Protein AF-A0A7J4RZF5-F1 (afdb_monomer_lite)

Structure (mmCIF, N/CA/C/O backbone):
data_AF-A0A7J4RZF5-F1
#
_entry.id   AF-A0A7J4RZF5-F1
#
loop_
_atom_site.group_PDB
_atom_site.id
_atom_site.type_symbol
_atom_site.label_atom_id
_atom_site.label_alt_id
_atom_site.label_comp_id
_atom_site.label_asym_id
_atom_site.label_entity_id
_atom_site.label_seq_id
_atom_site.pdbx_PDB_ins_code
_atom_site.Cartn_x
_atom_site.Cartn_y
_atom_site.Cartn_z
_atom_site.occupancy
_atom_site.B_iso_or_equiv
_atom_site.auth_seq_id
_atom_site.auth_comp_id
_atom_site.auth_asym_id
_atom_site.auth_atom_id
_atom_site.pdbx_PDB_model_num
ATOM 1 N N . MET A 1 1 ? 27.366 22.595 -45.310 1.00 79.12 1 MET A N 1
ATOM 2 C CA . MET A 1 1 ? 27.922 23.536 -46.312 1.00 79.12 1 MET A CA 1
ATOM 3 C C . MET A 1 1 ? 28.744 24.673 -45.721 1.00 79.12 1 MET A C 1
ATOM 5 O O . MET A 1 1 ? 29.907 24.729 -46.071 1.00 79.12 1 MET A O 1
ATOM 9 N N . THR A 1 2 ? 28.233 25.523 -44.817 1.00 81.31 2 THR A N 1
ATOM 10 C CA . THR A 1 2 ? 29.017 26.665 -44.270 1.00 81.31 2 THR A CA 1
ATOM 11 C C . THR A 1 2 ? 30.381 26.259 -43.707 1.00 81.31 2 THR A C 1
ATOM 13 O O . THR A 1 2 ? 31.387 26.788 -44.135 1.00 81.31 2 THR A O 1
ATOM 16 N N . VAL A 1 3 ? 30.431 25.216 -42.875 1.00 81.19 3 VAL A N 1
ATOM 17 C CA . VAL A 1 3 ? 31.688 24.738 -42.271 1.00 81.19 3 VAL A CA 1
ATOM 18 C C . VAL A 1 3 ? 32.691 24.206 -43.314 1.00 81.19 3 VAL A C 1
ATOM 20 O O . VAL A 1 3 ? 33.888 24.387 -43.155 1.00 81.19 3 VAL A O 1
ATOM 23 N N . VAL A 1 4 ? 32.219 23.632 -44.427 1.00 82.00 4 VAL A N 1
ATOM 24 C CA . VAL A 1 4 ? 33.094 23.207 -45.538 1.00 82.00 4 VAL A CA 1
ATOM 25 C C . VAL A 1 4 ? 33.633 24.414 -46.304 1.00 82.00 4 VAL A C 1
ATOM 27 O O . VAL A 1 4 ? 34.785 24.428 -46.713 1.00 82.00 4 VAL A O 1
ATOM 30 N N . GLN A 1 5 ? 32.807 25.444 -46.489 1.00 84.06 5 GLN A N 1
ATOM 31 C CA . GLN A 1 5 ? 33.236 26.697 -47.103 1.00 84.06 5 GLN A CA 1
ATOM 32 C C . GLN A 1 5 ? 34.281 27.409 -46.238 1.00 84.06 5 GLN A C 1
ATOM 34 O O . GLN A 1 5 ? 35.280 27.884 -46.769 1.00 84.06 5 GLN A O 1
ATOM 39 N N . ASP A 1 6 ? 34.060 27.455 -44.925 1.00 85.12 6 ASP A N 1
ATOM 40 C CA . ASP A 1 6 ? 34.984 28.061 -43.968 1.00 85.12 6 ASP A CA 1
ATOM 41 C C . ASP A 1 6 ? 36.318 27.298 -43.936 1.00 85.12 6 ASP A C 1
ATOM 43 O O . ASP A 1 6 ? 37.366 27.929 -43.927 1.00 85.12 6 ASP A O 1
ATOM 47 N N . PHE A 1 7 ? 36.287 25.962 -44.026 1.00 85.50 7 PHE A N 1
ATOM 48 C CA . PHE A 1 7 ? 37.484 25.120 -44.138 1.00 85.50 7 PHE A CA 1
ATOM 49 C C . PHE A 1 7 ? 38.259 25.352 -45.447 1.00 85.50 7 PHE A C 1
ATOM 51 O O . PHE A 1 7 ? 39.454 25.593 -45.425 1.00 85.50 7 PHE A O 1
ATOM 58 N N . ILE A 1 8 ? 37.589 25.375 -46.604 1.00 83.12 8 ILE A N 1
ATOM 59 C CA . ILE A 1 8 ? 38.260 25.591 -47.906 1.00 83.12 8 ILE A CA 1
ATOM 60 C C . ILE A 1 8 ? 38.819 27.021 -48.037 1.00 83.12 8 ILE A C 1
ATOM 62 O O . ILE A 1 8 ? 39.668 27.296 -48.881 1.00 83.12 8 ILE A O 1
ATOM 66 N N . THR A 1 9 ? 38.326 27.965 -47.230 1.00 83.69 9 THR A N 1
ATOM 67 C CA . THR A 1 9 ? 38.755 29.371 -47.272 1.00 83.69 9 THR A CA 1
ATOM 68 C C . THR A 1 9 ? 39.610 29.796 -46.079 1.00 83.69 9 THR A C 1
ATOM 70 O O . THR A 1 9 ? 40.071 30.941 -46.073 1.00 83.69 9 THR A O 1
ATOM 73 N N . SER A 1 10 ? 39.879 28.908 -45.111 1.00 81.31 10 SER A N 1
ATOM 74 C CA . SER A 1 10 ? 40.610 29.245 -43.879 1.00 81.31 10 SER A CA 1
ATOM 75 C C . SER A 1 10 ? 42.044 29.700 -44.136 1.00 81.31 10 SER A C 1
ATOM 77 O O . SER A 1 10 ? 42.560 30.557 -43.419 1.00 81.31 10 SER A O 1
ATOM 79 N N . ASP A 1 11 ? 42.654 29.191 -45.204 1.00 78.19 11 ASP A N 1
ATOM 80 C CA . ASP A 1 11 ? 44.087 29.340 -45.470 1.00 78.19 11 ASP A CA 1
ATOM 81 C C . ASP A 1 11 ? 44.364 30.488 -46.459 1.00 78.19 11 ASP A C 1
ATOM 83 O O . ASP A 1 11 ? 45.502 30.746 -46.856 1.00 78.19 11 ASP A O 1
ATOM 87 N N . GLY A 1 12 ? 43.306 31.177 -46.908 1.00 73.31 12 GLY A N 1
ATOM 88 C CA . GLY A 1 12 ? 43.363 32.251 -47.903 1.00 73.31 12 GLY A CA 1
ATOM 89 C C . GLY A 1 12 ? 43.721 31.795 -49.326 1.00 73.31 12 GLY A C 1
ATOM 90 O O . GLY A 1 12 ? 43.685 32.611 -50.249 1.00 73.31 12 GLY A O 1
ATOM 91 N N . GLN A 1 13 ? 44.034 30.512 -49.529 1.00 78.75 13 GLN A N 1
ATOM 92 C CA . GLN A 1 13 ? 44.304 29.895 -50.826 1.00 78.75 13 GLN A CA 1
ATOM 93 C C . GLN A 1 13 ? 43.121 29.018 -51.241 1.00 78.75 13 GLN A C 1
ATOM 95 O O . GLN A 1 13 ? 42.745 28.099 -50.528 1.00 78.75 13 GLN A O 1
ATOM 100 N N . ILE A 1 14 ? 42.531 29.294 -52.407 1.00 76.94 14 ILE A N 1
ATOM 101 C CA . ILE A 1 14 ? 41.406 28.508 -52.930 1.00 76.94 14 ILE A CA 1
ATOM 102 C C . ILE A 1 14 ? 41.954 27.464 -53.900 1.00 76.94 14 ILE A C 1
ATOM 104 O O . ILE A 1 14 ? 42.299 27.796 -55.038 1.00 76.94 14 ILE A O 1
ATOM 108 N N . ILE A 1 15 ? 41.997 26.206 -53.468 1.00 85.81 15 ILE A N 1
ATOM 109 C CA . ILE A 1 15 ? 42.404 25.085 -54.319 1.00 85.81 15 ILE A CA 1
ATOM 110 C C . ILE A 1 15 ? 41.263 24.774 -55.311 1.00 85.81 15 ILE A C 1
ATOM 112 O O . ILE A 1 15 ? 40.126 24.540 -54.883 1.00 85.81 15 ILE A O 1
ATOM 116 N N . PRO A 1 16 ? 41.513 24.776 -56.640 1.00 87.00 16 PRO A N 1
ATOM 117 C CA . PRO A 1 16 ? 40.467 24.567 -57.646 1.00 87.00 16 PRO A CA 1
ATOM 118 C C . PRO A 1 16 ? 39.686 23.258 -57.469 1.00 87.00 16 PRO A C 1
ATOM 120 O O . PRO A 1 16 ? 38.457 23.291 -57.523 1.00 87.00 16 PRO A O 1
ATOM 123 N N . ALA A 1 17 ? 40.376 22.150 -57.172 1.00 86.81 17 ALA A N 1
ATOM 124 C CA . ALA A 1 17 ? 39.758 20.842 -56.944 1.00 86.81 17 ALA A CA 1
ATOM 125 C C . ALA A 1 17 ? 38.821 20.839 -55.720 1.00 86.81 17 ALA A C 1
ATOM 127 O O . ALA A 1 17 ? 37.682 20.387 -55.814 1.00 86.81 17 ALA A O 1
ATOM 128 N N . GLN A 1 18 ? 39.238 21.439 -54.597 1.00 87.38 18 GLN A N 1
ATOM 129 C CA . GLN A 1 18 ? 38.401 21.576 -53.396 1.00 87.38 18 GLN A CA 1
ATOM 130 C C . GLN A 1 18 ? 37.157 22.444 -53.658 1.00 87.38 18 GLN A C 1
ATOM 132 O O . GLN A 1 18 ? 36.048 22.118 -53.229 1.00 87.38 18 GLN A O 1
ATOM 137 N N . ARG A 1 19 ? 37.313 23.547 -54.404 1.00 87.88 19 ARG A N 1
ATOM 138 C CA . ARG A 1 19 ? 36.200 24.432 -54.787 1.00 87.88 19 ARG A CA 1
ATOM 139 C C . ARG A 1 19 ? 35.193 23.723 -55.692 1.00 87.88 19 ARG A C 1
ATOM 141 O O . ARG A 1 19 ? 33.984 23.905 -55.525 1.00 87.88 19 ARG A O 1
ATOM 148 N N . ASP A 1 20 ? 35.678 22.953 -56.658 1.00 89.94 20 ASP A N 1
ATOM 149 C CA . ASP A 1 20 ? 34.826 22.235 -57.600 1.00 89.94 20 ASP A CA 1
ATOM 150 C C . ASP A 1 20 ? 34.095 21.079 -56.900 1.00 89.94 20 ASP A C 1
ATOM 152 O O . ASP A 1 20 ? 32.880 20.949 -57.078 1.00 89.94 20 ASP A O 1
ATOM 156 N N . TYR A 1 21 ? 34.767 20.368 -55.988 1.00 90.88 21 TYR A N 1
ATOM 157 C CA . TYR A 1 21 ? 34.145 19.399 -55.081 1.00 90.88 21 TYR A CA 1
ATOM 158 C C . TYR A 1 21 ? 33.063 20.037 -54.200 1.00 90.88 21 TYR A C 1
ATOM 160 O O . TYR A 1 21 ? 31.929 19.561 -54.172 1.00 90.88 21 TYR A O 1
ATOM 168 N N . TYR A 1 22 ? 33.342 21.180 -53.560 1.00 89.69 22 TYR A N 1
ATOM 169 C CA . TYR A 1 22 ? 32.346 21.925 -52.780 1.00 89.69 22 TYR A CA 1
ATOM 170 C C . TYR A 1 22 ? 31.120 22.311 -53.612 1.00 89.69 22 TYR A C 1
ATOM 172 O O . TYR A 1 22 ? 29.989 22.208 -53.134 1.00 89.69 22 TYR A O 1
ATOM 180 N N . ARG A 1 23 ? 31.317 22.754 -54.860 1.00 91.38 23 ARG A N 1
ATOM 181 C CA . ARG A 1 23 ? 30.219 23.123 -55.764 1.00 91.38 23 ARG A CA 1
ATOM 182 C C . ARG A 1 23 ? 29.345 21.916 -56.105 1.00 91.38 23 ARG A C 1
ATOM 184 O O . ARG A 1 23 ? 28.121 22.052 -56.081 1.00 91.38 23 ARG A O 1
ATOM 191 N N . ILE A 1 24 ? 29.954 20.772 -56.413 1.00 91.12 24 ILE A N 1
ATOM 192 C CA . ILE A 1 24 ? 29.245 19.533 -56.762 1.00 91.12 24 ILE A CA 1
ATOM 193 C C . ILE A 1 24 ? 28.518 18.976 -55.541 1.00 91.12 24 ILE A C 1
ATOM 195 O O . ILE A 1 24 ? 27.308 18.768 -55.605 1.00 91.12 24 ILE A O 1
ATOM 199 N N . LEU A 1 25 ? 29.200 18.860 -54.401 1.00 90.75 25 LEU A N 1
ATOM 200 C CA . LEU A 1 25 ? 28.594 18.434 -53.141 1.00 90.75 25 LEU A CA 1
ATOM 201 C C . LEU A 1 25 ? 27.426 19.345 -52.745 1.00 90.75 25 LEU A C 1
ATOM 203 O O . LEU A 1 25 ? 26.355 18.866 -52.386 1.00 90.75 25 LEU A O 1
ATOM 207 N N . ARG A 1 26 ? 27.578 20.669 -52.877 1.00 90.69 26 ARG A N 1
ATOM 208 C CA . ARG A 1 26 ? 26.497 21.629 -52.603 1.00 90.69 26 ARG A CA 1
ATOM 209 C C . ARG A 1 26 ? 25.306 21.416 -53.527 1.00 90.69 26 ARG A C 1
ATOM 211 O O . ARG A 1 26 ? 24.169 21.535 -53.084 1.00 90.69 26 ARG A O 1
ATOM 218 N N . ASN A 1 27 ? 25.557 21.147 -54.806 1.00 92.19 27 ASN A N 1
ATOM 219 C CA . ASN A 1 27 ? 24.502 20.874 -55.771 1.00 92.19 27 ASN A CA 1
ATOM 220 C C . ASN A 1 27 ? 23.754 19.584 -55.401 1.00 92.19 27 ASN A C 1
ATOM 222 O O . ASN A 1 27 ? 22.533 19.628 -55.261 1.00 92.19 27 ASN A O 1
ATOM 226 N N . LYS A 1 28 ? 24.480 18.489 -55.148 1.00 89.81 28 LYS A N 1
ATOM 227 C CA . LYS A 1 28 ? 23.909 17.197 -54.747 1.00 89.81 28 LYS A CA 1
ATOM 228 C C . LYS A 1 28 ? 23.111 17.307 -53.448 1.00 89.81 28 LYS A C 1
ATOM 230 O O . LYS A 1 28 ? 21.964 16.886 -53.410 1.00 89.81 28 LYS A O 1
ATOM 235 N N . MET A 1 29 ? 23.644 17.980 -52.426 1.00 87.50 29 MET A N 1
ATOM 236 C CA . MET A 1 29 ? 22.914 18.225 -51.178 1.00 87.50 29 MET A CA 1
ATOM 237 C C . MET A 1 29 ? 21.667 19.101 -51.378 1.00 87.50 29 MET A C 1
ATOM 239 O O . MET A 1 29 ? 20.652 18.845 -50.751 1.00 87.50 29 MET A O 1
ATOM 243 N N . ASN A 1 30 ? 21.690 20.110 -52.254 1.00 88.44 30 ASN A N 1
ATOM 244 C CA . ASN A 1 30 ? 20.510 20.953 -52.501 1.00 88.44 30 ASN A CA 1
ATOM 245 C C . ASN A 1 30 ? 19.383 20.230 -53.260 1.00 88.44 30 ASN A C 1
ATOM 247 O O . ASN A 1 30 ? 18.230 20.645 -53.154 1.00 88.44 30 ASN A O 1
ATOM 251 N N . HIS A 1 31 ? 19.711 19.197 -54.041 1.00 88.69 31 HIS A N 1
ATOM 252 C CA . HIS A 1 31 ? 18.743 18.393 -54.797 1.00 88.69 31 HIS A CA 1
ATOM 253 C C . HIS A 1 31 ? 18.444 17.041 -54.136 1.00 88.69 31 HIS A C 1
ATOM 255 O O . HIS A 1 31 ? 17.639 16.273 -54.664 1.00 88.69 31 HIS A O 1
ATOM 261 N N . HIS A 1 32 ? 19.060 16.745 -52.988 1.00 86.88 32 HIS A N 1
ATOM 262 C CA . HIS A 1 32 ? 18.771 15.542 -52.220 1.00 86.88 32 HIS A CA 1
ATOM 263 C C . HIS A 1 32 ? 17.384 15.647 -51.591 1.00 86.88 32 HIS A C 1
ATOM 265 O O . HIS A 1 32 ? 17.075 16.611 -50.891 1.00 86.88 32 HIS A O 1
ATOM 271 N N . THR A 1 33 ? 16.547 14.644 -51.835 1.00 82.25 33 THR A N 1
ATOM 272 C CA . THR A 1 33 ? 15.180 14.576 -51.300 1.00 82.25 33 THR A CA 1
ATOM 273 C C . THR A 1 33 ? 15.047 13.628 -50.105 1.00 82.25 33 THR A C 1
ATOM 275 O O . THR A 1 33 ? 13.939 13.449 -49.603 1.00 82.25 33 THR A O 1
ATOM 278 N N . GLY A 1 34 ? 16.142 12.982 -49.688 1.00 79.00 34 GLY A N 1
ATOM 279 C CA . GLY A 1 34 ? 16.192 12.057 -48.551 1.00 79.00 34 GLY A CA 1
ATOM 280 C C . GLY A 1 34 ? 16.486 12.740 -47.211 1.00 79.00 34 GLY A C 1
ATOM 281 O O . GLY A 1 34 ? 16.467 13.968 -47.093 1.00 79.00 34 GLY A O 1
ATOM 282 N N . LEU A 1 35 ? 16.743 11.936 -46.176 1.00 77.38 35 LEU A N 1
ATOM 283 C CA . LEU A 1 35 ? 17.080 12.436 -44.844 1.00 77.38 35 LEU A CA 1
ATOM 284 C C . LEU A 1 35 ? 18.586 12.689 -44.774 1.00 77.38 35 LEU A C 1
ATOM 286 O O . LEU A 1 35 ? 19.384 11.818 -45.076 1.00 77.38 35 LEU A O 1
ATOM 290 N N . PHE A 1 36 ? 19.017 13.851 -44.289 1.00 79.75 36 PHE A N 1
ATOM 291 C CA . PHE A 1 36 ? 20.446 14.096 -44.053 1.00 79.75 36 PHE A CA 1
ATOM 292 C C . PHE A 1 36 ? 20.945 13.358 -42.797 1.00 79.75 36 PHE A C 1
ATOM 294 O O . PHE A 1 36 ? 21.271 13.983 -41.788 1.00 79.75 36 PHE A O 1
ATOM 301 N N . ASN A 1 37 ? 20.959 12.026 -42.845 1.00 80.31 37 ASN A N 1
ATOM 302 C CA . ASN A 1 37 ? 21.620 11.166 -41.870 1.00 80.31 37 ASN A CA 1
ATOM 303 C C . ASN A 1 37 ? 23.079 10.910 -42.286 1.00 80.31 37 ASN A C 1
ATOM 305 O O . ASN A 1 37 ? 23.470 11.162 -43.423 1.00 80.31 37 ASN A O 1
ATOM 309 N N . GLU A 1 38 ? 23.890 10.448 -41.339 1.00 80.88 38 GLU A N 1
ATOM 310 C CA . GLU A 1 38 ? 25.333 10.248 -41.518 1.00 80.88 38 GLU A CA 1
ATOM 311 C C . GLU A 1 38 ? 25.673 9.328 -42.718 1.00 80.88 38 GLU A C 1
ATOM 313 O O . GLU A 1 38 ? 26.431 9.783 -43.576 1.00 80.88 38 GLU A O 1
ATOM 318 N N . PRO A 1 39 ? 25.027 8.155 -42.910 1.00 83.75 39 PRO A N 1
ATOM 319 C CA . PRO A 1 39 ? 25.234 7.324 -44.105 1.00 83.75 39 PRO A CA 1
ATOM 320 C C . PRO A 1 39 ? 24.821 7.978 -45.434 1.00 83.75 39 PRO A C 1
ATOM 322 O O . PRO A 1 39 ? 25.489 7.803 -46.451 1.00 83.75 39 PRO A O 1
ATOM 325 N N . GLU A 1 40 ? 23.716 8.730 -45.467 1.00 86.31 40 GLU A N 1
ATOM 326 C CA . GLU A 1 40 ? 23.263 9.413 -46.688 1.00 86.31 40 GLU A CA 1
ATOM 327 C C . GLU A 1 40 ? 24.189 10.575 -47.057 1.00 86.31 40 GLU A C 1
ATOM 329 O O . GLU A 1 40 ? 24.484 10.790 -48.232 1.00 86.31 40 GLU A O 1
ATOM 334 N N . VAL A 1 41 ? 24.687 11.313 -46.063 1.00 86.44 41 VAL A N 1
ATOM 335 C CA . VAL A 1 41 ? 25.669 12.383 -46.276 1.00 86.44 41 VAL A CA 1
ATOM 336 C C . VAL A 1 41 ? 27.005 11.805 -46.735 1.00 86.44 41 VAL A C 1
ATOM 338 O O . VAL A 1 41 ? 27.608 12.361 -47.651 1.00 86.44 41 VAL A O 1
ATOM 341 N N . GLU A 1 42 ? 27.440 10.682 -46.162 1.00 88.12 42 GLU A N 1
ATOM 342 C CA . GLU A 1 42 ? 28.631 9.947 -46.598 1.00 88.12 42 GLU A CA 1
ATOM 343 C C . GLU A 1 42 ? 28.510 9.528 -48.063 1.00 88.12 42 GLU A C 1
ATOM 345 O O . GLU A 1 42 ? 29.399 9.811 -48.866 1.00 88.12 42 GLU A O 1
ATOM 350 N N . LEU A 1 43 ? 27.365 8.957 -48.443 1.00 89.31 43 LEU A N 1
ATOM 351 C CA . LEU A 1 43 ? 27.104 8.549 -49.818 1.00 89.31 43 LEU A CA 1
ATOM 352 C C . LEU A 1 43 ? 27.142 9.736 -50.790 1.00 89.31 43 LEU A C 1
ATOM 354 O O . LEU A 1 43 ? 27.745 9.633 -51.855 1.00 89.31 43 LEU A O 1
ATOM 358 N N . LEU A 1 44 ? 26.556 10.879 -50.420 1.00 89.69 44 LEU A N 1
ATOM 359 C CA . LEU A 1 44 ? 26.595 12.101 -51.235 1.00 89.69 44 LEU A CA 1
ATOM 360 C C . LEU A 1 44 ? 28.015 12.674 -51.373 1.00 89.69 44 LEU A C 1
ATOM 362 O O . LEU A 1 44 ? 28.343 13.255 -52.410 1.00 89.69 44 LEU A O 1
ATOM 366 N N . MET A 1 45 ? 28.854 12.528 -50.345 1.00 89.94 45 MET A N 1
ATOM 367 C CA . MET A 1 45 ? 30.258 12.946 -50.381 1.00 89.94 45 MET A CA 1
ATOM 368 C C . MET A 1 45 ? 31.110 12.026 -51.256 1.00 89.94 45 MET A C 1
ATOM 370 O O . MET A 1 45 ? 31.878 12.517 -52.083 1.00 89.94 45 MET A O 1
ATOM 374 N N . ILE A 1 46 ? 30.912 10.711 -51.155 1.00 90.31 46 ILE A N 1
ATOM 375 C CA . ILE A 1 46 ? 31.564 9.723 -52.025 1.00 90.31 46 ILE A CA 1
ATOM 376 C C . ILE A 1 46 ? 31.154 9.946 -53.486 1.00 90.31 46 ILE A C 1
ATOM 378 O O . ILE A 1 46 ? 32.002 9.974 -54.378 1.00 90.31 46 ILE A O 1
ATOM 382 N N . ASP A 1 47 ? 29.867 10.177 -53.735 1.00 91.50 47 ASP A N 1
ATOM 383 C CA . ASP A 1 47 ? 29.331 10.464 -55.066 1.00 91.50 47 ASP A CA 1
ATOM 384 C C . ASP A 1 47 ? 29.923 11.767 -55.640 1.00 91.50 47 ASP A C 1
ATOM 386 O O . ASP A 1 47 ? 30.386 11.798 -56.779 1.00 91.50 47 ASP A O 1
ATOM 390 N N . ALA A 1 48 ? 30.038 12.829 -54.834 1.00 90.88 48 ALA A N 1
ATOM 391 C CA . ALA A 1 48 ? 30.731 14.056 -55.237 1.00 90.88 48 ALA A CA 1
ATOM 392 C C . ALA A 1 48 ? 32.234 13.847 -55.513 1.00 90.88 48 ALA A C 1
ATOM 394 O O . ALA A 1 48 ? 32.777 14.489 -56.413 1.00 90.88 48 ALA A O 1
ATOM 395 N N . ARG A 1 49 ? 32.907 12.952 -54.774 1.00 90.25 49 ARG A N 1
ATOM 396 C CA . ARG A 1 49 ? 34.334 12.633 -54.971 1.00 90.25 49 ARG A CA 1
ATOM 397 C C . ARG A 1 49 ? 34.539 11.908 -56.288 1.00 90.25 49 ARG A C 1
ATOM 399 O O . ARG A 1 49 ? 35.493 12.200 -57.000 1.00 90.25 49 ARG A O 1
ATOM 406 N N . SER A 1 50 ? 33.614 11.015 -56.637 1.00 89.00 50 SER A N 1
ATOM 407 C CA . SER A 1 50 ? 33.659 10.281 -57.902 1.00 89.00 50 SER A CA 1
ATOM 408 C C . SER A 1 50 ? 33.615 11.203 -59.132 1.00 89.00 50 SER A C 1
ATOM 410 O O . SER A 1 50 ? 34.170 10.860 -60.174 1.00 89.00 50 SER A O 1
ATOM 412 N N . GLU A 1 51 ? 33.034 12.403 -58.999 1.00 89.81 51 GLU A N 1
ATOM 413 C CA . GLU A 1 51 ? 32.997 13.428 -60.051 1.00 89.81 51 GLU A CA 1
ATOM 414 C C . GLU A 1 51 ? 34.213 14.376 -60.046 1.00 89.81 51 GLU A C 1
ATOM 416 O O . GLU A 1 51 ? 34.434 15.086 -61.029 1.00 89.81 51 GLU A O 1
ATOM 421 N N . VAL A 1 52 ? 35.018 14.395 -58.976 1.00 89.44 52 VAL A N 1
ATOM 422 C CA . VAL A 1 52 ? 36.217 15.244 -58.842 1.00 89.44 52 VAL A CA 1
ATOM 423 C C . VAL A 1 52 ? 37.437 14.379 -58.552 1.00 89.44 52 VAL A C 1
ATOM 425 O O . VAL A 1 52 ? 37.973 14.363 -57.448 1.00 89.44 52 VAL A O 1
ATOM 428 N N . LEU A 1 53 ? 37.902 13.682 -59.589 1.00 82.88 53 LEU A N 1
ATOM 429 C CA . LEU A 1 53 ? 39.067 12.790 -59.520 1.00 82.88 53 LEU A CA 1
ATOM 430 C C . LEU A 1 53 ? 40.397 13.521 -59.260 1.00 82.88 53 LEU A C 1
ATOM 432 O O . LEU A 1 53 ? 41.390 12.888 -58.926 1.00 82.88 53 LEU A O 1
ATOM 436 N N . GLU A 1 54 ? 40.425 14.844 -59.427 1.00 86.19 54 GLU A N 1
ATOM 437 C CA . GLU A 1 54 ? 41.600 15.686 -59.162 1.00 86.19 54 GLU A CA 1
ATOM 438 C C . GLU A 1 54 ? 41.742 16.077 -57.681 1.00 86.19 54 GLU A C 1
ATOM 440 O O . GLU A 1 54 ? 42.733 16.704 -57.304 1.00 86.19 54 GLU A O 1
ATOM 445 N N . LEU A 1 55 ? 40.753 15.755 -56.837 1.00 88.50 55 LEU A N 1
ATOM 446 C CA . LEU A 1 55 ? 40.831 15.997 -55.400 1.00 88.50 55 LEU A CA 1
ATOM 447 C C . LEU A 1 55 ? 41.735 14.943 -54.755 1.00 88.50 55 LEU A C 1
ATOM 449 O O . LEU A 1 55 ? 41.493 13.747 -54.914 1.00 88.50 55 LEU A O 1
ATOM 453 N N . SER A 1 56 ? 42.759 15.386 -54.022 1.00 89.25 56 SER A N 1
ATOM 454 C CA . SER A 1 56 ? 43.647 14.465 -53.315 1.00 89.25 56 SER A CA 1
ATOM 455 C C . SER A 1 56 ? 42.906 13.728 -52.196 1.00 89.25 56 SER A C 1
ATOM 457 O O . SER A 1 56 ? 41.935 14.239 -51.631 1.00 89.25 56 SER A O 1
ATOM 459 N N . ASP A 1 57 ? 43.378 12.529 -51.861 1.00 87.00 57 ASP A N 1
ATOM 460 C CA . ASP A 1 57 ? 42.801 11.732 -50.776 1.00 87.00 57 ASP A CA 1
ATOM 461 C C . ASP A 1 57 ? 42.911 12.465 -49.430 1.00 87.00 57 ASP A C 1
ATOM 463 O O . ASP A 1 57 ? 41.948 12.496 -48.671 1.00 87.00 57 ASP A O 1
ATOM 467 N N . GLU A 1 58 ? 44.033 13.152 -49.188 1.00 87.00 58 GLU A N 1
ATOM 468 C CA . GLU A 1 58 ? 44.247 13.975 -47.991 1.00 87.00 58 GLU A CA 1
ATOM 469 C C . GLU A 1 58 ? 43.246 15.141 -47.903 1.00 87.00 58 GLU A C 1
ATOM 471 O O . GLU A 1 58 ? 42.664 15.385 -46.843 1.00 87.00 58 GLU A O 1
ATOM 476 N N . ASP A 1 59 ? 42.994 15.838 -49.018 1.00 86.06 59 ASP A N 1
ATOM 477 C CA . ASP A 1 59 ? 42.026 16.940 -49.075 1.00 86.06 59 ASP A CA 1
ATOM 478 C C . ASP A 1 59 ? 40.584 16.448 -48.903 1.00 86.06 59 ASP A C 1
ATOM 480 O O . ASP A 1 59 ? 39.771 17.097 -48.238 1.00 86.06 59 ASP A O 1
ATOM 484 N N . TYR A 1 60 ? 40.251 15.303 -49.506 1.00 90.06 60 TYR A N 1
ATOM 485 C CA . TYR A 1 60 ? 38.943 14.679 -49.344 1.00 90.06 60 TYR A CA 1
ATOM 486 C C . TYR A 1 60 ? 38.711 14.260 -47.893 1.00 90.06 60 TYR A C 1
ATOM 488 O O . TYR A 1 60 ? 37.670 14.604 -47.333 1.00 90.06 60 TYR A O 1
ATOM 496 N N . ASP A 1 61 ? 39.674 13.576 -47.274 1.00 87.88 61 ASP A N 1
ATOM 497 C CA . ASP A 1 61 ? 39.576 13.110 -45.891 1.00 87.88 61 ASP A CA 1
ATOM 498 C C . ASP A 1 61 ? 39.454 14.290 -44.917 1.00 87.88 61 ASP A C 1
ATOM 500 O O . ASP A 1 61 ? 38.663 14.248 -43.971 1.00 87.88 61 ASP A O 1
ATOM 504 N N . ALA A 1 62 ? 40.161 15.395 -45.174 1.00 87.69 62 ALA A N 1
ATOM 505 C CA . ALA A 1 62 ? 40.033 16.606 -44.373 1.00 87.69 62 ALA A CA 1
ATOM 506 C C . ALA A 1 62 ? 38.624 17.224 -44.472 1.00 87.69 62 ALA A C 1
ATOM 508 O O . ALA A 1 62 ? 38.011 17.538 -43.448 1.00 87.69 62 ALA A O 1
ATOM 509 N N . ILE A 1 63 ? 38.060 17.338 -45.681 1.00 86.88 63 ILE A N 1
ATOM 510 C CA . ILE A 1 63 ? 36.690 17.841 -45.877 1.00 86.88 63 ILE A CA 1
ATOM 511 C C . ILE A 1 63 ? 35.652 16.867 -45.292 1.00 86.88 63 ILE A C 1
ATOM 513 O O . ILE A 1 63 ? 34.667 17.305 -44.692 1.00 86.88 63 ILE A O 1
ATOM 517 N N . TYR A 1 64 ? 35.869 15.560 -45.440 1.00 88.19 64 TYR A N 1
ATOM 518 C CA . TYR A 1 64 ? 35.032 14.494 -44.891 1.00 88.19 64 TYR A CA 1
ATOM 519 C C . TYR A 1 64 ? 34.932 14.587 -43.367 1.00 88.19 64 TYR A C 1
ATOM 521 O O . TYR A 1 64 ? 33.828 14.687 -42.829 1.00 88.19 64 TYR A O 1
ATOM 529 N N . ASN A 1 65 ? 36.071 14.661 -42.675 1.00 86.62 65 ASN A N 1
ATOM 530 C CA . ASN A 1 65 ? 36.121 14.758 -41.217 1.00 86.62 65 ASN A CA 1
ATOM 531 C C . ASN A 1 65 ? 35.377 15.997 -40.707 1.00 86.62 65 ASN A C 1
ATOM 533 O O . ASN A 1 65 ? 34.556 15.900 -39.800 1.00 86.62 65 ASN A O 1
ATOM 537 N N . VAL A 1 66 ? 35.573 17.147 -41.355 1.00 87.25 66 VAL A N 1
ATOM 538 C CA . VAL A 1 66 ? 34.895 18.403 -41.004 1.00 87.25 66 VAL A CA 1
ATOM 539 C C . VAL A 1 66 ? 33.368 18.308 -41.155 1.00 87.25 66 VAL A C 1
ATOM 541 O O . VAL A 1 66 ? 32.611 18.875 -40.356 1.00 87.25 66 VAL A O 1
ATOM 544 N N . VAL A 1 67 ? 32.881 17.600 -42.178 1.00 85.19 67 VAL A N 1
ATOM 545 C CA . VAL A 1 67 ? 31.443 17.366 -42.364 1.00 85.19 67 VAL A CA 1
ATOM 546 C C . VAL A 1 67 ? 30.915 16.401 -41.307 1.00 85.19 67 VAL A C 1
ATOM 548 O O . VAL A 1 67 ? 29.927 16.730 -40.642 1.00 85.19 67 VAL A O 1
ATOM 551 N N . MET A 1 68 ? 31.577 15.263 -41.105 1.00 83.81 68 MET A N 1
ATOM 552 C CA . MET A 1 68 ? 31.132 14.233 -40.163 1.00 83.81 68 MET A CA 1
ATOM 553 C C . MET A 1 68 ? 31.174 14.703 -38.710 1.00 83.81 68 MET A C 1
ATOM 555 O O . MET A 1 68 ? 30.223 14.469 -37.966 1.00 83.81 68 MET A O 1
ATOM 559 N N . GLU A 1 69 ? 32.185 15.479 -38.314 1.00 83.81 69 GLU A N 1
ATOM 560 C CA . GLU A 1 69 ? 32.241 16.105 -36.991 1.00 83.81 69 GLU A CA 1
ATOM 561 C C . GLU A 1 69 ? 31.041 17.020 -36.741 1.00 83.81 69 GLU A C 1
ATOM 563 O O . GLU A 1 69 ? 30.449 16.986 -35.661 1.00 83.81 69 GLU A O 1
ATOM 568 N N . ARG A 1 70 ? 30.616 17.803 -37.739 1.00 82.38 70 ARG A N 1
ATOM 569 C CA . ARG A 1 70 ? 29.443 18.676 -37.608 1.00 82.38 70 ARG A CA 1
ATOM 570 C C . ARG A 1 70 ? 28.143 17.884 -37.470 1.00 82.38 70 ARG A C 1
ATOM 572 O O . ARG A 1 70 ? 27.293 18.266 -36.661 1.00 82.38 70 ARG A O 1
ATOM 579 N N . PHE A 1 71 ? 27.969 16.817 -38.247 1.00 76.56 71 PHE A N 1
ATOM 580 C CA . PHE A 1 71 ? 26.786 15.955 -38.151 1.00 76.56 71 PHE A CA 1
ATOM 581 C C . PHE A 1 71 ? 26.749 15.200 -36.815 1.00 76.56 71 PHE A C 1
ATOM 583 O O . PHE A 1 71 ? 25.716 15.201 -36.139 1.00 76.56 71 PHE A O 1
ATOM 590 N N . GLY A 1 72 ? 27.892 14.680 -36.362 1.00 75.25 72 GLY A N 1
ATOM 591 C CA . GLY A 1 72 ? 28.041 14.061 -35.047 1.00 75.25 72 GLY A CA 1
ATOM 592 C C . GLY A 1 72 ? 27.803 15.036 -33.888 1.00 75.25 72 GLY A C 1
ATOM 593 O O . GLY A 1 72 ? 27.153 14.679 -32.905 1.00 75.25 72 GLY A O 1
ATOM 594 N N . LEU A 1 73 ? 28.269 16.285 -33.994 1.00 73.44 73 LEU A N 1
ATOM 595 C CA . LEU A 1 73 ? 28.032 17.333 -32.994 1.00 73.44 73 LEU A CA 1
ATOM 596 C C . LEU A 1 73 ? 26.549 17.728 -32.929 1.00 73.44 73 LEU A C 1
ATOM 598 O O . LEU A 1 73 ? 26.005 17.879 -31.838 1.00 73.44 73 LEU A O 1
ATOM 602 N N . SER A 1 74 ? 25.884 17.859 -34.082 1.00 73.69 74 SER A N 1
ATOM 603 C CA . SER A 1 74 ? 24.454 18.186 -34.149 1.00 73.69 74 SER A CA 1
ATOM 604 C C . SER A 1 74 ? 23.603 17.121 -33.458 1.00 73.69 74 SER A C 1
ATOM 606 O O . SER A 1 74 ? 22.739 17.460 -32.654 1.00 73.69 74 SER A O 1
ATOM 608 N N . LYS A 1 75 ? 23.891 15.840 -33.714 1.00 76.06 75 LYS A N 1
ATOM 609 C CA . LYS A 1 75 ? 23.198 14.718 -33.072 1.00 76.06 75 LYS A CA 1
ATOM 610 C C . LYS A 1 75 ? 23.413 14.705 -31.556 1.00 76.06 75 LYS A C 1
ATOM 612 O O . LYS A 1 75 ? 22.452 14.583 -30.804 1.00 76.06 75 LYS A O 1
ATOM 617 N N . LYS A 1 76 ? 24.654 14.911 -31.098 1.00 73.69 76 LYS A N 1
ATOM 618 C CA . LYS A 1 76 ? 24.977 14.995 -29.661 1.00 73.69 76 LYS A CA 1
ATOM 619 C C . LYS A 1 76 ? 24.251 16.150 -28.968 1.00 73.69 76 LYS A C 1
ATOM 621 O O . LYS A 1 76 ? 23.744 15.966 -27.868 1.00 73.69 76 LYS A O 1
ATOM 626 N N . LEU A 1 77 ? 24.168 17.320 -29.604 1.00 74.19 77 LEU A N 1
ATOM 627 C CA . LEU A 1 77 ? 23.452 18.480 -29.060 1.00 74.19 77 LEU A CA 1
ATOM 628 C C . LEU A 1 77 ? 21.937 18.251 -28.983 1.00 74.19 77 LEU A C 1
ATOM 630 O O . LEU A 1 77 ? 21.301 18.694 -28.028 1.00 74.19 77 LEU A O 1
ATOM 634 N N . GLU A 1 78 ? 21.357 17.557 -29.961 1.00 77.69 78 GLU A N 1
ATOM 635 C CA . GLU A 1 78 ? 19.935 17.201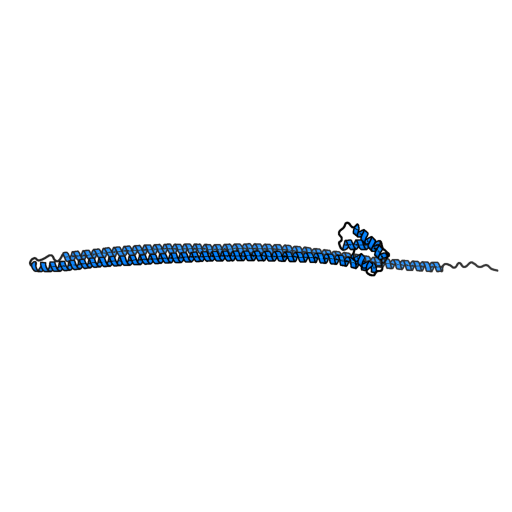 -29.959 1.00 77.69 78 GLU A CA 1
ATOM 636 C C . GLU A 1 78 ? 19.608 16.167 -28.872 1.00 77.69 78 GLU A C 1
ATOM 638 O O . GLU A 1 78 ? 18.651 16.344 -28.114 1.00 77.69 78 GLU A O 1
ATOM 643 N N . GLU A 1 79 ? 20.438 15.132 -28.728 1.00 76.38 79 GLU A N 1
ATOM 644 C CA . GLU A 1 79 ? 20.324 14.147 -27.647 1.00 76.38 79 GLU A CA 1
ATOM 645 C C . GLU A 1 79 ? 20.498 14.798 -26.268 1.00 76.38 79 GLU A C 1
ATOM 647 O O . GLU A 1 79 ? 19.712 14.542 -25.353 1.00 76.38 79 GLU A O 1
ATOM 652 N N . GLU A 1 80 ? 21.465 15.705 -26.118 1.00 77.56 80 GLU A N 1
ATOM 653 C CA . GLU A 1 80 ? 21.672 16.454 -24.880 1.00 77.56 80 GLU A CA 1
ATOM 654 C C . GLU A 1 80 ? 20.480 17.372 -24.558 1.00 77.56 80 GLU A C 1
ATOM 656 O O . GLU A 1 80 ? 20.033 17.431 -23.410 1.00 77.56 80 GLU A O 1
ATOM 661 N N . ALA A 1 81 ? 19.914 18.060 -25.554 1.00 83.25 81 ALA A N 1
ATOM 662 C CA . ALA A 1 81 ? 18.717 18.882 -25.376 1.00 83.25 81 ALA A CA 1
ATOM 663 C C . ALA A 1 81 ? 17.500 18.037 -24.972 1.00 83.25 81 ALA A C 1
ATOM 665 O O . ALA A 1 81 ? 16.737 18.437 -24.088 1.00 83.25 81 ALA A O 1
ATOM 666 N N . ARG A 1 82 ? 17.348 16.846 -25.564 1.00 88.75 82 ARG A N 1
ATOM 667 C CA . ARG A 1 82 ? 16.290 15.892 -25.218 1.00 88.75 82 ARG A CA 1
ATOM 668 C C . ARG A 1 82 ? 16.435 15.385 -23.784 1.00 88.75 82 ARG A C 1
ATOM 670 O O . ARG A 1 82 ? 15.458 15.412 -23.041 1.00 88.75 82 ARG A O 1
ATOM 677 N N . LEU A 1 83 ? 17.644 15.002 -23.371 1.00 86.75 83 LEU A N 1
ATOM 678 C CA . LEU A 1 83 ? 17.932 14.576 -21.997 1.00 86.75 83 LEU A CA 1
ATOM 679 C C . LEU A 1 83 ? 17.665 15.700 -20.990 1.00 86.75 83 LEU A C 1
ATOM 681 O O . LEU A 1 83 ? 17.051 15.470 -19.950 1.00 86.75 83 LEU A O 1
ATOM 685 N N . ARG A 1 84 ? 18.065 16.938 -21.304 1.00 85.75 84 ARG A N 1
ATOM 686 C CA . ARG A 1 84 ? 17.768 18.107 -20.461 1.00 85.75 84 ARG A CA 1
ATOM 687 C C . ARG A 1 84 ? 16.260 18.343 -20.328 1.00 85.75 84 ARG A C 1
ATOM 689 O O . ARG A 1 84 ? 15.795 18.598 -19.220 1.00 85.75 84 ARG A O 1
ATOM 696 N N . ALA A 1 85 ? 15.496 18.229 -21.414 1.00 88.44 85 ALA A N 1
ATOM 697 C CA . ALA A 1 85 ? 14.038 18.362 -21.378 1.00 88.44 85 ALA A CA 1
ATOM 698 C C . ALA A 1 85 ? 13.372 17.254 -20.541 1.00 88.44 85 ALA A C 1
ATOM 700 O O . ALA A 1 85 ? 12.488 17.537 -19.733 1.00 88.44 85 ALA A O 1
ATOM 701 N N . GLU A 1 86 ? 13.837 16.010 -20.676 1.00 91.25 86 GLU A N 1
ATOM 702 C CA . GLU A 1 86 ? 13.349 14.877 -19.884 1.00 91.25 86 GLU A CA 1
ATOM 703 C C . GLU A 1 86 ? 13.632 15.057 -18.385 1.00 91.25 86 GLU A C 1
ATOM 705 O O . GLU A 1 86 ? 12.756 14.810 -17.555 1.00 91.25 86 GLU A O 1
ATOM 710 N N . LEU A 1 87 ? 14.822 15.547 -18.019 1.00 90.06 87 LEU A N 1
A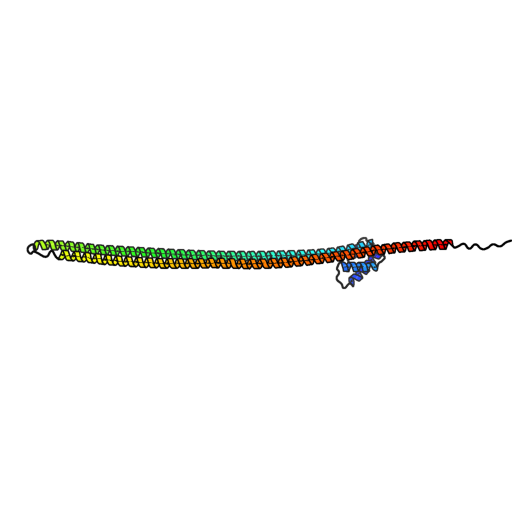TOM 711 C CA . LEU A 1 87 ? 15.166 15.841 -16.625 1.00 90.06 87 LEU A CA 1
ATOM 712 C C . LEU A 1 87 ? 14.264 16.926 -16.026 1.00 90.06 87 LEU A C 1
ATOM 714 O O . LEU A 1 87 ? 13.796 16.765 -14.899 1.00 90.06 87 LEU A O 1
ATOM 718 N N . VAL A 1 88 ? 13.971 17.991 -16.777 1.00 93.81 88 VAL A N 1
ATOM 719 C CA . VAL A 1 88 ? 13.063 19.061 -16.330 1.00 93.81 88 VAL A CA 1
ATOM 720 C C . VAL A 1 88 ? 11.646 18.528 -16.107 1.00 93.81 88 VAL A C 1
ATOM 722 O O . VAL A 1 88 ? 11.036 18.822 -15.076 1.00 93.81 88 VAL A O 1
ATOM 725 N N . GLU A 1 89 ? 11.124 17.707 -17.021 1.00 91.00 89 GLU A N 1
ATOM 726 C CA . GLU A 1 89 ? 9.809 17.077 -16.847 1.00 91.00 89 GLU A CA 1
ATOM 727 C C . GLU A 1 89 ? 9.787 16.111 -15.659 1.00 91.00 89 GLU A C 1
ATOM 729 O O . GLU A 1 89 ? 8.867 16.148 -14.839 1.00 91.00 89 GLU A O 1
ATOM 734 N N . LYS A 1 90 ? 10.835 15.302 -15.487 1.00 90.31 90 LYS A N 1
ATOM 735 C CA . LYS A 1 90 ? 10.962 14.392 -14.344 1.00 90.31 90 LYS A CA 1
ATOM 736 C C . LYS A 1 90 ? 11.011 15.146 -13.015 1.00 90.31 90 LYS A C 1
ATOM 738 O O . LYS A 1 90 ? 10.377 14.724 -12.047 1.00 90.31 90 LYS A O 1
ATOM 743 N N . GLU A 1 91 ? 11.725 16.268 -12.948 1.00 90.44 91 GLU A N 1
ATOM 744 C CA . GLU A 1 91 ? 11.732 17.133 -11.766 1.00 90.44 91 GLU A CA 1
ATOM 745 C C . GLU A 1 91 ? 10.365 17.762 -11.496 1.00 90.44 91 GLU A C 1
ATOM 747 O O . GLU A 1 91 ? 9.946 17.836 -10.337 1.00 90.44 91 GLU A O 1
ATOM 752 N N . ARG A 1 92 ? 9.650 18.190 -12.542 1.00 94.38 92 ARG A N 1
ATOM 753 C CA . ARG A 1 92 ? 8.295 18.737 -12.418 1.00 94.38 92 ARG A CA 1
ATOM 754 C C . ARG A 1 92 ? 7.331 17.697 -11.853 1.00 94.38 92 ARG A C 1
ATOM 756 O O . ARG A 1 92 ? 6.668 17.980 -10.857 1.00 94.38 92 ARG A O 1
ATOM 763 N N . LEU A 1 93 ? 7.327 16.489 -12.415 1.00 93.38 93 LEU A N 1
ATOM 764 C CA . LEU A 1 93 ? 6.503 15.374 -11.942 1.00 93.38 93 LEU A CA 1
ATOM 765 C C . LEU A 1 93 ? 6.849 14.980 -10.504 1.00 93.38 93 LEU A C 1
ATOM 767 O O . LEU A 1 93 ? 5.953 14.727 -9.703 1.00 93.38 93 LEU A O 1
ATOM 771 N N . ARG A 1 94 ? 8.138 14.980 -10.141 1.00 92.19 94 ARG A N 1
ATOM 772 C CA . ARG A 1 94 ? 8.566 14.712 -8.763 1.00 92.19 94 ARG A CA 1
ATOM 773 C C . ARG A 1 94 ? 8.034 15.766 -7.791 1.00 92.19 94 ARG A C 1
ATOM 775 O O . ARG A 1 94 ? 7.514 15.396 -6.744 1.00 92.19 94 ARG A O 1
ATOM 782 N N . LYS A 1 95 ? 8.136 17.055 -8.132 1.00 91.94 95 LYS A N 1
ATOM 783 C CA . LYS A 1 95 ? 7.607 18.150 -7.300 1.00 91.94 95 LYS A CA 1
ATOM 784 C C . LYS A 1 95 ? 6.087 18.086 -7.180 1.00 91.94 95 LYS A C 1
ATOM 786 O O . LYS A 1 95 ? 5.559 18.292 -6.094 1.00 91.94 95 LYS A O 1
ATOM 791 N N . GLU A 1 96 ? 5.384 17.778 -8.264 1.00 93.38 96 GLU A N 1
ATOM 792 C CA . GLU A 1 96 ? 3.929 17.613 -8.246 1.00 93.38 96 GLU A CA 1
ATOM 793 C C . GLU A 1 96 ? 3.505 16.426 -7.368 1.00 93.38 96 GLU A C 1
ATOM 795 O O . GLU A 1 96 ? 2.625 16.572 -6.518 1.00 93.38 96 GLU A O 1
ATOM 800 N N . ALA A 1 97 ? 4.179 15.280 -7.500 1.00 92.38 97 ALA A N 1
ATOM 801 C CA . ALA A 1 97 ? 3.943 14.109 -6.661 1.00 92.38 97 ALA A CA 1
ATOM 802 C C . ALA A 1 97 ? 4.234 14.393 -5.179 1.00 92.38 97 ALA A C 1
ATOM 804 O O . ALA A 1 97 ? 3.448 14.005 -4.317 1.00 92.38 97 ALA A O 1
ATOM 805 N N . GLU A 1 98 ? 5.317 15.113 -4.874 1.00 93.25 98 GLU A N 1
ATOM 806 C CA . GLU A 1 98 ? 5.664 15.515 -3.507 1.00 93.25 98 GLU A CA 1
ATOM 807 C C . GLU A 1 98 ? 4.614 16.460 -2.907 1.00 93.25 98 GLU A C 1
ATOM 809 O O . GLU A 1 98 ? 4.175 16.261 -1.773 1.00 93.25 98 GLU A O 1
ATOM 814 N N . LEU A 1 99 ? 4.156 17.460 -3.668 1.00 93.88 99 LEU A N 1
ATOM 815 C CA . LEU A 1 99 ? 3.101 18.374 -3.227 1.00 93.88 99 LEU A CA 1
ATOM 816 C C . LEU A 1 99 ? 1.784 17.637 -2.982 1.00 93.88 99 LEU A C 1
ATOM 818 O O . LEU A 1 99 ? 1.124 17.892 -1.973 1.00 93.88 99 LEU A O 1
ATOM 822 N N . LYS A 1 100 ? 1.422 16.702 -3.865 1.00 95.44 100 LYS A N 1
ATOM 823 C CA . LYS A 1 100 ? 0.222 15.878 -3.710 1.00 95.44 100 LYS A CA 1
ATOM 824 C C . LYS A 1 100 ? 0.312 14.981 -2.475 1.00 95.44 100 LYS A C 1
ATOM 826 O O . LYS A 1 100 ? -0.608 14.995 -1.663 1.00 95.44 100 LYS A O 1
ATOM 831 N N . ALA A 1 101 ? 1.432 14.283 -2.285 1.00 93.25 101 ALA A N 1
ATOM 832 C CA . ALA A 1 101 ? 1.663 13.436 -1.115 1.00 93.25 101 ALA A CA 1
ATOM 833 C C . ALA A 1 101 ? 1.635 14.246 0.190 1.00 93.25 101 ALA A C 1
ATOM 835 O O . ALA A 1 101 ? 1.039 13.827 1.179 1.00 93.25 101 ALA A O 1
ATOM 836 N N . ARG A 1 102 ? 2.221 15.449 0.190 1.00 94.00 102 ARG A N 1
ATOM 837 C CA . ARG A 1 102 ? 2.185 16.346 1.350 1.00 94.00 102 ARG A CA 1
ATOM 838 C C . ARG A 1 102 ? 0.771 16.846 1.647 1.00 94.00 102 ARG A C 1
ATOM 840 O O . ARG A 1 102 ? 0.394 16.909 2.814 1.00 94.00 102 ARG A O 1
ATOM 847 N N . ALA A 1 103 ? -0.004 17.206 0.625 1.00 93.00 103 ALA A N 1
ATOM 848 C CA . ALA A 1 103 ? -1.391 17.631 0.798 1.00 93.00 103 ALA A CA 1
ATOM 849 C C . ALA A 1 103 ? -2.264 16.496 1.355 1.00 93.00 103 ALA A C 1
ATOM 851 O O . ALA A 1 103 ? -3.047 16.722 2.277 1.00 93.00 103 ALA A O 1
ATOM 852 N N . GLU A 1 104 ? -2.083 15.276 0.849 1.00 93.56 104 GLU A N 1
ATOM 853 C CA . GLU A 1 104 ? -2.779 14.086 1.335 1.00 93.56 104 GLU A CA 1
ATOM 854 C C . GLU A 1 104 ? -2.405 13.757 2.786 1.00 93.56 104 GLU A C 1
ATOM 856 O O . GLU A 1 104 ? -3.294 13.564 3.611 1.00 93.56 104 GLU A O 1
ATOM 861 N N . ALA A 1 105 ? -1.116 13.806 3.138 1.00 93.75 105 ALA A N 1
ATOM 862 C CA . ALA A 1 105 ? -0.660 13.594 4.511 1.00 93.75 105 ALA A CA 1
ATOM 863 C C . ALA A 1 105 ? -1.247 14.627 5.489 1.00 93.75 105 ALA A C 1
ATOM 865 O O . ALA A 1 105 ? -1.663 14.276 6.592 1.00 93.75 105 ALA A O 1
ATOM 866 N N . ILE A 1 106 ? -1.335 15.901 5.086 1.00 93.19 106 ILE A N 1
ATOM 867 C CA . ILE A 1 106 ? -1.971 16.949 5.900 1.00 93.19 106 ILE A CA 1
ATOM 868 C C . ILE A 1 106 ? -3.473 16.677 6.065 1.00 93.19 106 ILE A C 1
ATOM 870 O O . ILE A 1 106 ? -4.007 16.842 7.163 1.00 93.19 106 ILE A O 1
ATOM 874 N N . ALA A 1 107 ? -4.161 16.255 5.001 1.00 93.88 107 ALA A N 1
ATOM 875 C CA . ALA A 1 107 ? -5.586 15.937 5.056 1.00 93.88 107 ALA A CA 1
ATOM 876 C C . ALA A 1 107 ? -5.867 14.729 5.965 1.00 93.88 107 ALA A C 1
ATOM 878 O O . ALA A 1 107 ? -6.763 14.802 6.806 1.00 93.88 107 ALA A O 1
ATOM 879 N N . GLN A 1 108 ? -5.067 13.665 5.854 1.00 91.88 108 GLN A N 1
ATOM 880 C CA . GLN A 1 108 ? -5.164 12.483 6.712 1.00 91.88 108 GLN A CA 1
ATOM 881 C C . GLN A 1 108 ? -4.887 12.829 8.179 1.00 91.88 108 GLN A C 1
ATOM 883 O O . GLN A 1 108 ? -5.690 12.486 9.041 1.00 91.88 108 GLN A O 1
ATOM 888 N N . ALA A 1 109 ? -3.825 13.589 8.465 1.00 93.25 109 ALA A N 1
ATOM 889 C CA . ALA A 1 109 ? -3.505 14.009 9.830 1.00 93.25 109 ALA A CA 1
ATOM 890 C C . ALA A 1 109 ? -4.622 14.861 10.454 1.00 93.25 109 ALA A C 1
ATOM 892 O O . ALA A 1 109 ? -4.939 14.709 11.633 1.00 93.25 109 ALA A O 1
ATOM 893 N N . LYS A 1 110 ? -5.253 15.742 9.665 1.00 93.69 110 LYS A N 1
ATOM 894 C CA . LYS A 1 110 ? -6.389 16.543 10.133 1.00 93.69 110 LYS A CA 1
ATOM 895 C C . LYS A 1 110 ? -7.618 15.674 10.414 1.00 93.69 110 LYS A C 1
ATOM 897 O O . LYS A 1 110 ? -8.233 15.845 11.461 1.00 93.69 110 LYS A O 1
ATOM 902 N N . ALA A 1 111 ? -7.950 14.749 9.514 1.00 92.25 111 ALA A N 1
ATOM 903 C CA . ALA A 1 111 ? -9.076 13.834 9.692 1.00 92.25 111 ALA A CA 1
ATOM 904 C C . ALA A 1 111 ? -8.882 12.918 10.913 1.00 92.25 111 ALA A C 1
ATOM 906 O O . ALA A 1 111 ? -9.808 12.729 11.698 1.00 92.25 111 ALA A O 1
ATOM 907 N N . GLU A 1 112 ? -7.670 12.402 11.122 1.00 93.31 112 GLU A N 1
ATOM 908 C CA . GLU A 1 112 ? -7.342 11.581 12.290 1.00 93.31 112 GLU A CA 1
ATOM 909 C C . GLU A 1 112 ? -7.421 12.388 13.594 1.00 93.31 112 GLU A C 1
ATOM 911 O O . GLU A 1 112 ? -7.971 11.909 14.587 1.00 93.31 112 GLU A O 1
ATOM 916 N N . ALA A 1 113 ? -6.912 13.625 13.601 1.00 92.62 113 ALA A N 1
ATOM 917 C CA . ALA A 1 113 ? -6.999 14.505 14.765 1.00 92.62 113 ALA A CA 1
ATOM 918 C C . ALA A 1 113 ? -8.456 14.845 15.124 1.00 92.62 113 ALA A C 1
ATOM 920 O O . ALA A 1 113 ? -8.814 14.833 16.301 1.00 92.62 113 ALA A O 1
ATOM 921 N N . GLU A 1 114 ? -9.305 15.105 14.128 1.00 93.12 114 GLU A N 1
ATOM 922 C CA . GLU A 1 114 ? -10.732 15.372 14.328 1.00 93.12 114 GLU A CA 1
ATOM 923 C C . GLU A 1 114 ? -11.480 14.132 14.840 1.00 93.12 114 GLU A C 1
ATOM 925 O O . GLU A 1 114 ? -12.245 14.229 15.801 1.00 93.12 114 GLU A O 1
ATOM 930 N N . ALA A 1 115 ? -11.198 12.951 14.281 1.00 92.31 115 ALA A N 1
ATOM 931 C CA . ALA A 1 115 ? -11.769 11.693 14.755 1.00 92.31 115 ALA A CA 1
ATOM 932 C C . ALA A 1 115 ? -11.373 11.397 16.211 1.00 92.31 115 ALA A C 1
ATOM 934 O O . ALA A 1 115 ? -12.225 11.032 17.022 1.00 92.31 115 ALA A O 1
ATOM 935 N N . LYS A 1 116 ? -10.100 11.616 16.570 1.00 92.62 116 LYS A N 1
ATOM 936 C CA . LYS A 1 116 ? -9.616 11.477 17.952 1.00 92.62 116 LYS A CA 1
ATOM 937 C C . LYS A 1 116 ? -10.295 12.466 18.896 1.00 92.62 116 LYS A C 1
ATOM 939 O O . LYS A 1 116 ? -10.757 12.053 19.955 1.00 92.62 116 LYS A O 1
ATOM 944 N N . ALA A 1 117 ? -10.416 13.735 18.506 1.00 93.38 117 ALA A N 1
ATOM 945 C CA . ALA A 1 117 ? -11.091 14.748 19.315 1.00 93.38 117 ALA A CA 1
ATOM 946 C C . ALA A 1 117 ? -12.579 14.421 19.528 1.00 93.38 117 ALA A C 1
ATOM 948 O O . ALA A 1 117 ? -13.084 14.548 20.642 1.00 93.38 117 ALA A O 1
ATOM 949 N N . SER A 1 118 ? -13.274 13.946 18.488 1.00 91.38 118 SER A N 1
ATOM 950 C CA . SER A 1 118 ? -14.672 13.518 18.599 1.00 91.38 118 SER A CA 1
ATOM 951 C C . SER A 1 118 ? -14.830 12.289 19.497 1.00 91.38 118 SER A C 1
ATOM 953 O O . SER A 1 118 ? -15.774 12.233 20.284 1.00 91.38 118 SER A O 1
ATOM 955 N N . ALA A 1 119 ? -13.928 11.310 19.396 1.00 91.62 119 ALA A N 1
ATOM 956 C CA . ALA A 1 119 ? -13.951 10.120 20.244 1.00 91.62 119 ALA A CA 1
ATOM 957 C C . ALA A 1 119 ? -13.681 10.468 21.717 1.00 91.62 119 ALA A C 1
ATOM 959 O O . ALA A 1 119 ? -14.381 9.982 22.604 1.00 91.62 119 ALA A O 1
ATOM 960 N N . GLU A 1 120 ? -12.718 11.354 21.984 1.00 93.56 120 GLU A N 1
ATOM 961 C CA . GLU A 1 120 ? -12.428 11.823 23.340 1.00 93.56 120 GLU A CA 1
ATOM 962 C C . GLU A 1 120 ? -13.602 12.618 23.929 1.00 93.56 120 GLU A C 1
ATOM 964 O O . GLU A 1 120 ? -13.971 12.406 25.084 1.00 93.56 120 GLU A O 1
ATOM 969 N N . ALA A 1 121 ? -14.233 13.493 23.139 1.00 93.19 121 ALA A N 1
ATOM 970 C CA . ALA A 1 121 ? -15.414 14.237 23.571 1.00 93.19 121 ALA A CA 1
ATOM 971 C C . ALA A 1 121 ? -16.594 13.306 23.900 1.00 93.19 121 ALA A C 1
ATOM 973 O O . ALA A 1 121 ? -17.256 13.497 24.920 1.00 93.19 121 ALA A O 1
ATOM 974 N N . ALA A 1 122 ? -16.826 12.273 23.083 1.00 94.62 122 ALA A N 1
ATOM 975 C CA . ALA A 1 122 ? -17.870 11.281 23.335 1.00 94.62 122 ALA A CA 1
ATOM 976 C C . ALA A 1 122 ? -17.606 10.479 24.619 1.00 94.62 122 ALA A C 1
ATOM 978 O O . ALA A 1 122 ? -18.522 10.283 25.416 1.00 94.62 122 ALA A O 1
ATOM 979 N N . LEU A 1 123 ? -16.357 10.065 24.857 1.00 92.12 123 LEU A N 1
ATOM 980 C CA . LEU A 1 123 ? -15.990 9.348 26.077 1.00 92.12 123 LEU A CA 1
ATOM 981 C C . LEU A 1 123 ? -16.163 10.226 27.322 1.00 92.12 123 LEU A C 1
ATOM 983 O O . LEU A 1 123 ? -16.723 9.773 28.316 1.00 92.12 123 LEU A O 1
ATOM 987 N N . ARG A 1 124 ? -15.737 11.494 27.264 1.00 94.44 124 ARG A N 1
ATOM 988 C CA . ARG A 1 124 ? -15.942 12.448 28.365 1.00 94.44 124 ARG A CA 1
ATOM 989 C C . ARG A 1 124 ? -17.426 12.648 28.674 1.00 94.44 124 ARG A C 1
ATOM 991 O O . ARG A 1 124 ? -17.789 12.619 29.841 1.00 94.44 124 ARG A O 1
ATOM 998 N N . ALA A 1 125 ? -18.273 12.781 27.652 1.00 93.06 125 ALA A N 1
ATOM 999 C CA . ALA A 1 125 ? -19.718 12.912 27.841 1.00 93.06 125 ALA A CA 1
ATOM 1000 C C . ALA A 1 125 ? -20.342 11.664 28.492 1.00 93.06 125 ALA A C 1
ATOM 1002 O O . ALA A 1 125 ? -21.180 11.798 29.377 1.00 93.06 125 ALA A O 1
ATOM 1003 N N . GLN A 1 126 ? -19.905 10.459 28.105 1.00 91.06 126 GLN A N 1
ATOM 1004 C CA . GLN A 1 126 ? -20.363 9.213 28.735 1.00 91.06 126 GLN A CA 1
ATOM 1005 C C . GLN A 1 126 ? -19.925 9.102 30.198 1.00 91.06 126 GLN A C 1
ATOM 1007 O O . GLN A 1 126 ? -20.706 8.652 31.032 1.00 91.06 126 GLN A O 1
ATOM 1012 N N . ILE A 1 127 ? -18.694 9.516 30.515 1.00 90.62 127 ILE A N 1
ATOM 1013 C CA . ILE A 1 127 ? -18.193 9.535 31.894 1.00 90.62 127 ILE A CA 1
ATOM 1014 C C . ILE A 1 127 ? -19.009 10.521 32.734 1.00 90.62 127 ILE A C 1
ATOM 1016 O O . ILE A 1 127 ? -19.497 10.140 33.791 1.00 90.62 127 ILE A O 1
ATOM 1020 N N . GLU A 1 128 ? -19.226 11.744 32.245 1.00 92.56 128 GLU A N 1
ATOM 1021 C CA . GLU A 1 128 ? -20.024 12.755 32.950 1.00 92.56 128 GLU A CA 1
ATOM 1022 C C . GLU A 1 128 ? -21.478 12.290 33.153 1.00 92.56 128 GLU A C 1
ATOM 1024 O O . GLU A 1 128 ? -22.051 12.454 34.229 1.00 92.56 128 GLU A O 1
ATOM 1029 N N . GLU A 1 129 ? -22.086 11.652 32.149 1.00 90.94 129 GLU A N 1
ATOM 1030 C CA . GLU A 1 129 ? -23.430 11.087 32.278 1.00 90.94 129 GLU A CA 1
ATOM 1031 C C . GLU A 1 129 ? -23.485 9.956 33.315 1.00 90.94 129 GLU A C 1
ATOM 1033 O O . GLU A 1 129 ? -24.395 9.936 34.148 1.00 90.94 129 GLU A O 1
ATOM 1038 N N . ALA A 1 130 ? -22.501 9.054 33.311 1.00 91.81 130 ALA A N 1
ATOM 1039 C CA . ALA A 1 130 ? -22.398 7.981 34.293 1.00 91.81 130 ALA A CA 1
ATOM 1040 C C . ALA A 1 130 ? -22.191 8.524 35.717 1.00 91.81 130 ALA A C 1
ATOM 1042 O O . ALA A 1 130 ? -22.844 8.051 36.647 1.00 91.81 130 ALA A O 1
ATOM 1043 N N . GLU A 1 131 ? -21.345 9.542 35.890 1.00 91.69 131 GLU A N 1
ATOM 1044 C CA . GLU A 1 131 ? -21.130 10.212 37.177 1.00 91.69 131 GLU A CA 1
ATOM 1045 C C . GLU A 1 131 ? -22.424 10.840 37.703 1.00 91.69 131 GLU A C 1
ATOM 1047 O O . GLU A 1 131 ? -22.786 10.606 38.857 1.00 91.69 131 GLU A O 1
ATOM 1052 N N . ARG A 1 132 ? -23.191 11.539 36.853 1.00 94.31 132 ARG A N 1
ATOM 1053 C CA . ARG A 1 132 ? -24.499 12.084 37.255 1.00 94.31 132 ARG A CA 1
ATOM 1054 C C . ARG A 1 132 ? -25.487 10.999 37.673 1.00 94.31 132 ARG A C 1
ATOM 1056 O O . ARG A 1 132 ? -26.207 11.194 38.646 1.00 94.31 132 ARG A O 1
ATOM 1063 N N . LEU A 1 133 ? -25.542 9.874 36.957 1.00 93.12 133 LEU A N 1
ATOM 1064 C CA . LEU A 1 133 ? -26.440 8.766 37.305 1.00 93.12 133 LEU A CA 1
ATOM 1065 C C . LEU A 1 133 ? -26.056 8.124 38.642 1.00 93.12 133 LEU A C 1
ATOM 1067 O O . LEU A 1 133 ? -26.935 7.795 39.438 1.00 93.12 133 LEU A O 1
ATOM 1071 N N . VAL A 1 134 ? -24.757 7.971 38.908 1.00 94.19 134 VAL A N 1
ATOM 1072 C CA . VAL A 1 134 ? -24.255 7.479 40.198 1.00 94.19 134 VAL A CA 1
ATOM 1073 C C . VAL A 1 134 ? -24.596 8.461 41.318 1.00 94.19 134 VAL A C 1
ATOM 1075 O O . VAL A 1 134 ? -25.050 8.043 42.382 1.00 94.19 134 VAL A O 1
ATOM 1078 N N . GLU A 1 135 ? -24.425 9.761 41.089 1.00 90.81 135 GLU A N 1
ATOM 1079 C CA . GLU A 1 135 ? -24.746 10.778 42.087 1.00 90.81 135 GLU A CA 1
ATOM 1080 C C . GLU A 1 135 ? -26.254 10.861 42.365 1.00 90.81 135 GLU A C 1
ATOM 1082 O O . GLU A 1 135 ? -26.661 10.888 43.527 1.00 90.81 135 GLU A O 1
ATOM 1087 N N . GLU A 1 136 ? -27.098 10.784 41.334 1.00 91.94 136 GLU A N 1
ATOM 1088 C CA . GLU A 1 136 ? -28.553 10.704 41.492 1.00 91.94 136 GLU A CA 1
ATOM 1089 C C . GLU A 1 136 ? -28.975 9.433 42.249 1.00 91.94 136 GLU A C 1
ATOM 1091 O O . GLU A 1 136 ? -29.822 9.494 43.145 1.00 91.94 136 GLU A O 1
ATOM 1096 N N . ALA A 1 137 ? -28.369 8.282 41.942 1.00 90.94 137 ALA A N 1
ATOM 1097 C CA . ALA A 1 137 ? -28.631 7.034 42.654 1.00 90.94 137 ALA A CA 1
ATOM 1098 C C . ALA A 1 137 ? -28.240 7.127 44.138 1.00 90.94 137 ALA A C 1
ATOM 1100 O O . ALA A 1 137 ? -29.010 6.699 45.000 1.00 90.94 137 ALA A O 1
ATOM 1101 N N . ASN A 1 138 ? -27.094 7.741 44.449 1.00 92.00 138 ASN A N 1
ATOM 1102 C CA . ASN A 1 138 ? -26.647 7.962 45.825 1.00 92.00 138 ASN A CA 1
ATOM 1103 C C . ASN A 1 138 ? -27.588 8.899 46.593 1.00 92.00 138 ASN A C 1
ATOM 1105 O O . ASN A 1 138 ? -27.935 8.608 47.737 1.00 92.00 138 ASN A O 1
ATOM 1109 N N . GLN A 1 139 ? -28.047 9.989 45.970 1.00 90.94 139 GLN A N 1
ATOM 1110 C CA . GLN A 1 139 ? -29.008 10.907 46.592 1.00 90.94 139 GLN A CA 1
ATOM 1111 C C . GLN A 1 139 ? -30.348 10.223 46.877 1.00 90.94 139 GLN A C 1
ATOM 1113 O O . GLN A 1 139 ? -30.909 10.392 47.959 1.00 90.94 139 GLN A O 1
ATOM 1118 N N . ARG A 1 140 ? -30.851 9.408 45.941 1.00 91.81 140 ARG A N 1
ATOM 1119 C CA . ARG A 1 140 ? -32.075 8.620 46.155 1.00 91.81 140 ARG A CA 1
ATOM 1120 C C . ARG A 1 140 ? -31.910 7.614 47.293 1.00 91.81 140 ARG A C 1
ATOM 1122 O O . ARG A 1 140 ? -32.793 7.533 48.140 1.00 91.81 140 ARG A O 1
ATOM 1129 N N . ALA A 1 141 ? -30.780 6.908 47.350 1.00 90.56 141 ALA A N 1
ATOM 1130 C CA . ALA A 1 141 ? -30.493 5.957 48.421 1.00 90.56 141 ALA A CA 1
ATOM 1131 C C . ALA A 1 141 ? -30.421 6.638 49.800 1.00 90.56 141 ALA A C 1
ATOM 1133 O O . ALA A 1 141 ? -30.989 6.130 50.763 1.00 90.56 141 ALA A O 1
ATOM 1134 N N . GLN A 1 142 ? -29.786 7.812 49.891 1.00 90.31 142 GLN A N 1
ATOM 1135 C CA . GLN A 1 142 ? -29.742 8.600 51.129 1.00 90.31 142 GLN A CA 1
ATOM 1136 C C . GLN A 1 142 ? -31.135 9.075 51.556 1.00 90.31 142 GLN A C 1
ATOM 1138 O O . GLN A 1 142 ? -31.501 8.916 52.719 1.00 90.31 142 GLN A O 1
ATOM 1143 N N . ALA A 1 143 ? -31.932 9.602 50.623 1.00 90.38 143 ALA A N 1
ATOM 1144 C CA . ALA A 1 143 ? -33.294 10.046 50.911 1.00 90.38 143 ALA A CA 1
ATOM 1145 C C . ALA A 1 143 ? -34.200 8.887 51.371 1.00 90.38 143 ALA A C 1
ATOM 1147 O O . ALA A 1 143 ? -35.001 9.053 52.291 1.00 90.38 143 ALA A O 1
ATOM 1148 N N . GLU A 1 144 ? -34.060 7.704 50.766 1.00 90.88 144 GLU A N 1
ATOM 1149 C CA . GLU A 1 144 ? -34.787 6.500 51.176 1.00 90.88 144 GLU A CA 1
ATOM 1150 C C . GLU A 1 144 ? -34.352 6.016 52.570 1.00 90.88 144 GLU A C 1
ATOM 1152 O O . GLU A 1 144 ? -35.198 5.674 53.400 1.00 90.88 144 GLU A O 1
ATOM 1157 N N . GLU A 1 145 ? -33.049 6.039 52.871 1.00 89.56 145 GLU A N 1
ATOM 1158 C CA . GLU A 1 145 ? -32.529 5.671 54.191 1.00 89.56 145 GLU A CA 1
ATOM 1159 C C . GLU A 1 145 ? -33.012 6.636 55.288 1.00 89.56 145 GLU A C 1
ATOM 1161 O O . GLU A 1 145 ? -33.427 6.194 56.364 1.00 89.56 145 GLU A O 1
ATOM 1166 N N . GLU A 1 146 ? -33.003 7.945 55.027 1.00 90.75 146 GLU A N 1
ATOM 1167 C CA . GLU A 1 146 ? -33.524 8.951 55.958 1.00 90.75 146 GLU A CA 1
ATOM 1168 C C . GLU A 1 146 ? -35.029 8.789 56.190 1.00 90.75 146 GLU A C 1
ATOM 1170 O O . GLU A 1 146 ? -35.472 8.793 57.342 1.00 90.75 146 GLU A O 1
ATOM 1175 N N . ALA A 1 147 ? -35.811 8.568 55.128 1.00 90.50 147 ALA A N 1
ATOM 1176 C CA . ALA A 1 147 ? -37.245 8.307 55.241 1.00 90.50 147 ALA A CA 1
ATOM 1177 C C . ALA A 1 147 ? -37.528 7.042 56.069 1.00 90.50 147 ALA A C 1
ATOM 1179 O O . ALA A 1 147 ? -38.424 7.037 56.919 1.00 90.50 147 ALA A O 1
ATOM 1180 N N . ARG A 1 148 ? -36.730 5.981 55.886 1.00 92.06 148 ARG A N 1
ATOM 1181 C CA . ARG A 1 148 ? -36.834 4.751 56.679 1.00 92.06 148 ARG A CA 1
ATOM 1182 C C . ARG A 1 148 ? -36.521 4.996 58.156 1.00 92.06 148 ARG A C 1
ATOM 1184 O O . ARG A 1 148 ? -37.279 4.532 59.006 1.00 92.06 148 ARG A O 1
ATOM 1191 N N . LYS A 1 149 ? -35.454 5.738 58.473 1.00 91.25 149 LYS A N 1
ATOM 1192 C CA . LYS A 1 149 ? -35.095 6.083 59.862 1.00 91.25 149 LYS A CA 1
ATOM 1193 C C . LYS A 1 149 ? -36.183 6.907 60.544 1.00 91.25 149 LYS A C 1
ATOM 1195 O O . LYS A 1 149 ? -36.526 6.617 61.685 1.00 91.25 149 LYS A O 1
ATOM 1200 N N . GLN A 1 150 ? -36.761 7.884 59.845 1.00 88.50 150 GLN A N 1
ATOM 1201 C CA . GLN A 1 150 ? -37.869 8.682 60.378 1.00 88.50 150 GLN A CA 1
ATOM 1202 C C . GLN A 1 150 ? -39.108 7.823 60.654 1.00 88.50 150 GLN A C 1
ATOM 1204 O O . GLN A 1 150 ? -39.700 7.936 61.727 1.00 88.50 150 GLN A O 1
ATOM 1209 N N . ALA A 1 151 ? -39.469 6.925 59.732 1.00 87.06 151 ALA A N 1
ATOM 1210 C CA . ALA A 1 151 ? -40.586 6.003 59.925 1.00 87.06 151 ALA A CA 1
ATOM 1211 C C . ALA A 1 151 ? -40.350 5.038 61.104 1.00 87.06 151 ALA A C 1
ATOM 1213 O O . ALA A 1 151 ? -41.265 4.789 61.892 1.00 87.06 151 ALA A O 1
ATOM 1214 N N . GLU A 1 152 ? -39.125 4.529 61.263 1.00 89.31 152 GLU A N 1
ATOM 1215 C CA . GLU A 1 152 ? -38.736 3.675 62.391 1.00 89.31 152 GLU A CA 1
ATOM 1216 C C . GLU A 1 152 ? -38.776 4.436 63.727 1.00 89.31 152 GLU A C 1
ATOM 1218 O O . GLU A 1 152 ? -39.291 3.926 64.726 1.00 89.31 152 GLU A O 1
ATOM 1223 N N . GLU A 1 153 ? -38.290 5.677 63.758 1.00 87.06 153 GLU A N 1
ATOM 1224 C CA . GLU A 1 153 ? -38.296 6.507 64.960 1.00 87.06 153 GLU A CA 1
ATOM 1225 C C . GLU A 1 153 ? -39.719 6.916 65.367 1.00 87.06 153 GLU A C 1
ATOM 1227 O O . GLU A 1 153 ? -40.069 6.829 66.547 1.00 87.06 153 GLU A O 1
ATOM 1232 N N . GLU A 1 154 ? -40.583 7.265 64.410 1.00 89.06 154 GLU A N 1
ATOM 1233 C CA . GLU A 1 154 ? -41.999 7.545 64.671 1.00 89.06 154 GLU A CA 1
ATOM 1234 C C . GLU A 1 154 ? -42.730 6.297 65.195 1.00 89.06 154 GLU A C 1
ATOM 1236 O O . GLU A 1 154 ? -43.497 6.378 66.162 1.00 89.06 154 GLU A O 1
ATOM 1241 N N . ALA A 1 155 ? -42.462 5.123 64.613 1.00 86.94 155 ALA A N 1
ATOM 1242 C CA . ALA A 1 155 ? -42.998 3.854 65.101 1.00 86.94 155 ALA A CA 1
ATOM 1243 C C . ALA A 1 155 ? -42.530 3.560 66.537 1.00 86.94 155 ALA A C 1
ATOM 1245 O O . ALA A 1 155 ? -43.345 3.194 67.390 1.00 86.94 155 ALA A O 1
ATOM 1246 N N . ARG A 1 156 ? -41.249 3.800 66.845 1.00 88.44 156 ARG A N 1
ATOM 1247 C CA . ARG A 1 156 ? -40.684 3.633 68.192 1.00 88.44 156 ARG A CA 1
ATOM 1248 C C . ARG A 1 156 ? -41.297 4.605 69.200 1.00 88.44 156 ARG A C 1
ATOM 1250 O O . ARG A 1 156 ? -41.616 4.191 70.314 1.00 88.44 156 ARG A O 1
ATOM 1257 N N . GLN A 1 157 ? -41.511 5.866 68.827 1.00 85.62 157 GLN A N 1
ATOM 1258 C CA . GLN A 1 157 ? -42.172 6.853 69.686 1.00 85.62 157 GLN A CA 1
ATOM 1259 C C . GLN A 1 157 ? -43.635 6.485 69.951 1.00 85.62 157 GLN A C 1
ATOM 1261 O O . GLN A 1 157 ? -44.077 6.550 71.099 1.00 85.62 157 GLN A O 1
ATOM 1266 N N . LYS A 1 158 ? -44.379 6.031 68.932 1.00 85.44 158 LYS A N 1
ATOM 1267 C CA . LYS A 1 158 ? -45.753 5.526 69.105 1.00 85.44 158 LYS A CA 1
ATOM 1268 C C . LYS A 1 158 ? -45.796 4.302 70.019 1.00 85.44 158 LYS A C 1
ATOM 1270 O O . LYS A 1 158 ? -46.660 4.236 70.892 1.00 85.44 158 LYS A O 1
ATOM 1275 N N . ALA A 1 159 ? -44.857 3.368 69.869 1.00 80.75 159 ALA A N 1
ATOM 1276 C CA . ALA A 1 159 ? -44.737 2.212 70.756 1.00 80.75 159 ALA A CA 1
ATOM 1277 C C . ALA A 1 159 ? -44.424 2.634 72.203 1.00 80.75 159 ALA A C 1
ATOM 1279 O O . ALA A 1 159 ? -45.068 2.168 73.139 1.00 80.75 159 ALA A O 1
ATOM 1280 N N . GLN A 1 160 ? -43.504 3.580 72.402 1.00 81.44 160 GLN A N 1
ATOM 1281 C CA . GLN A 1 160 ? -43.151 4.080 73.732 1.00 81.44 160 GLN A CA 1
ATOM 1282 C C . GLN A 1 160 ? -44.292 4.880 74.384 1.00 81.44 160 GLN A C 1
ATOM 1284 O O . GLN A 1 160 ? -44.503 4.781 75.592 1.00 81.44 160 GLN A O 1
ATOM 1289 N N . ALA A 1 161 ? -45.063 5.638 73.599 1.00 81.75 161 ALA A N 1
ATOM 1290 C CA . ALA A 1 161 ? -46.262 6.328 74.069 1.00 81.75 161 ALA A CA 1
ATOM 1291 C C . ALA A 1 161 ? -47.360 5.340 74.492 1.00 81.75 161 ALA A C 1
ATOM 1293 O O . ALA A 1 161 ? -48.003 5.558 75.516 1.00 81.75 161 ALA A O 1
ATOM 1294 N N . ARG A 1 162 ? -47.536 4.233 73.754 1.00 81.25 162 ARG A N 1
ATOM 1295 C CA . ARG A 1 162 ? -48.441 3.141 74.146 1.00 81.25 162 ARG A CA 1
ATOM 1296 C C . ARG A 1 162 ? -48.010 2.485 75.453 1.00 81.25 162 ARG A C 1
ATOM 1298 O O . ARG A 1 162 ? -48.850 2.342 76.329 1.00 81.25 162 ARG A O 1
ATOM 1305 N N . LEU A 1 163 ? -46.722 2.176 75.616 1.00 78.75 163 LEU A N 1
ATOM 1306 C CA . LEU A 1 163 ? -46.199 1.599 76.860 1.00 78.75 163 LEU A CA 1
ATOM 1307 C C . LEU A 1 163 ? -46.411 2.525 78.064 1.00 78.75 163 LEU A C 1
ATOM 1309 O O . LEU A 1 163 ? -46.841 2.064 79.111 1.00 78.75 163 LEU A O 1
ATOM 1313 N N . ARG A 1 164 ? -46.184 3.838 77.919 1.00 78.94 164 ARG A N 1
ATOM 1314 C CA . ARG A 1 164 ? -46.472 4.806 78.996 1.00 78.94 164 ARG A CA 1
ATOM 1315 C C . ARG A 1 164 ? -47.964 4.934 79.289 1.00 78.94 164 ARG A C 1
ATOM 1317 O O . ARG A 1 164 ? -48.337 5.089 80.443 1.00 78.94 164 ARG A O 1
ATOM 1324 N N . ALA A 1 165 ? -48.815 4.902 78.264 1.00 77.00 165 ALA A N 1
ATOM 1325 C CA . ALA A 1 165 ? -50.263 4.907 78.459 1.00 77.00 165 ALA A CA 1
ATOM 1326 C C . ALA A 1 165 ? -50.730 3.634 79.180 1.00 77.00 165 ALA A C 1
ATOM 1328 O O . ALA A 1 165 ? -51.597 3.711 80.043 1.00 77.00 165 ALA A O 1
ATOM 1329 N N . GLU A 1 166 ? -50.125 2.487 78.868 1.00 75.94 166 GLU A N 1
ATOM 1330 C CA . GLU A 1 166 ? -50.371 1.223 79.559 1.00 75.94 166 GLU A CA 1
ATOM 1331 C C . GLU A 1 166 ? -49.840 1.242 81.001 1.00 75.94 166 GLU A C 1
ATOM 1333 O O . GLU A 1 166 ? -50.539 0.791 81.898 1.00 75.94 166 GLU A O 1
ATOM 1338 N N . GLU A 1 167 ? -48.678 1.844 81.261 1.00 74.31 167 GLU A N 1
ATOM 1339 C CA . GLU A 1 167 ? -48.131 2.039 82.613 1.00 74.31 167 GLU A CA 1
ATOM 1340 C C . GLU A 1 167 ? -49.004 2.983 83.461 1.00 74.31 167 GLU A C 1
ATOM 1342 O O . GLU A 1 167 ? -49.308 2.683 84.612 1.00 74.31 167 GLU A O 1
ATOM 1347 N N . ILE A 1 168 ? -49.486 4.094 82.892 1.00 75.94 168 ILE A N 1
ATOM 1348 C CA . ILE A 1 168 ? -50.431 4.999 83.569 1.00 75.94 168 ILE A CA 1
ATOM 1349 C C . ILE A 1 168 ? -51.756 4.283 83.839 1.00 75.94 168 ILE A C 1
ATOM 1351 O O . ILE A 1 168 ? -52.288 4.400 84.941 1.00 75.94 168 ILE A O 1
ATOM 1355 N N . ALA A 1 169 ? -52.262 3.507 82.876 1.00 70.62 169 ALA A N 1
ATOM 1356 C CA . ALA A 1 169 ? -53.464 2.703 83.066 1.00 70.62 169 ALA A CA 1
ATOM 1357 C C . ALA A 1 169 ? -53.274 1.655 84.173 1.00 70.62 169 ALA A C 1
ATOM 1359 O O . ALA A 1 169 ? -54.170 1.494 84.992 1.00 70.62 169 ALA A O 1
ATOM 1360 N N . GLN A 1 170 ? -52.104 1.011 84.263 1.00 68.31 170 GLN A N 1
ATOM 1361 C CA . GLN A 1 170 ? -51.772 0.085 85.351 1.00 68.31 170 GLN A CA 1
ATOM 1362 C C . GLN A 1 170 ? -51.691 0.785 86.712 1.00 68.31 170 GLN A C 1
ATOM 1364 O O . GLN A 1 170 ? -52.157 0.223 87.696 1.00 68.31 170 GLN A O 1
ATOM 1369 N N . ILE A 1 171 ? -51.165 2.012 86.790 1.00 68.62 171 ILE A N 1
ATOM 1370 C CA . ILE A 1 171 ? -51.115 2.797 88.038 1.00 68.62 171 ILE A CA 1
ATOM 1371 C C . ILE A 1 171 ? -52.520 3.268 88.457 1.00 68.62 171 ILE A C 1
ATOM 1373 O O . ILE A 1 171 ? -52.860 3.227 89.642 1.00 68.62 171 ILE A O 1
ATOM 1377 N N . GLU A 1 172 ? -53.358 3.699 87.509 1.00 63.81 172 GLU A N 1
ATOM 1378 C CA . GLU A 1 172 ? -54.767 4.031 87.764 1.00 63.81 172 GLU A CA 1
ATOM 1379 C C . GLU A 1 172 ? -55.573 2.787 88.167 1.00 63.81 172 GLU A C 1
ATOM 1381 O O . GLU A 1 172 ? -56.419 2.859 89.061 1.00 63.81 172 GLU A O 1
ATOM 1386 N N . GLU A 1 173 ? -55.273 1.635 87.570 1.00 59.50 173 GLU A N 1
ATOM 1387 C CA . GLU A 1 173 ? -55.845 0.339 87.922 1.00 59.50 173 GLU A CA 1
ATOM 1388 C C . GLU A 1 173 ? -55.367 -0.132 89.306 1.00 59.50 173 GLU A C 1
ATOM 1390 O O . GLU A 1 173 ? -56.195 -0.569 90.098 1.00 59.50 173 GLU A O 1
ATOM 1395 N N . GLU A 1 174 ? -54.098 0.063 89.681 1.00 59.34 174 GLU A N 1
ATOM 1396 C CA . GLU A 1 174 ? -53.571 -0.190 91.034 1.00 59.34 174 GLU A CA 1
ATOM 1397 C C . GLU A 1 174 ? -54.206 0.729 92.092 1.00 59.34 174 GLU A C 1
ATOM 1399 O O . GLU A 1 174 ? -54.515 0.295 93.209 1.00 59.34 174 GLU A O 1
ATOM 1404 N N . ALA A 1 175 ? -54.457 1.998 91.750 1.00 56.75 175 ALA A N 1
ATOM 1405 C CA . ALA A 1 175 ? -55.167 2.944 92.610 1.00 56.75 175 ALA A CA 1
ATOM 1406 C C . ALA A 1 175 ? -56.651 2.569 92.783 1.00 56.75 175 ALA A C 1
ATOM 1408 O O . ALA A 1 175 ? -57.216 2.781 93.860 1.00 56.75 175 ALA A O 1
ATOM 1409 N N . ARG A 1 176 ? -57.268 1.960 91.761 1.00 50.59 176 ARG A N 1
ATOM 1410 C CA . ARG A 1 176 ? -58.631 1.411 91.825 1.00 50.59 176 ARG A CA 1
ATOM 1411 C C . ARG A 1 176 ? -58.690 0.061 92.550 1.00 50.59 176 ARG A C 1
ATOM 1413 O O . ARG A 1 176 ? -59.628 -0.173 93.305 1.00 50.59 176 ARG A O 1
ATOM 1420 N N . LEU A 1 177 ? -57.675 -0.792 92.403 1.00 50.47 177 LEU A N 1
ATOM 1421 C CA . LEU A 1 177 ? -57.563 -2.112 93.039 1.00 50.47 177 LEU A CA 1
ATOM 1422 C C . LEU A 1 177 ? -57.362 -2.021 94.558 1.00 50.47 177 LEU A C 1
ATOM 1424 O O . LEU A 1 177 ? -57.902 -2.853 95.282 1.00 50.47 177 LEU A O 1
ATOM 1428 N N . LYS A 1 178 ? -56.718 -0.964 95.077 1.00 50.38 178 LYS A N 1
ATOM 1429 C CA . LYS A 1 178 ? -56.721 -0.667 96.527 1.00 50.38 178 LYS A CA 1
ATOM 1430 C C . LYS A 1 178 ? -58.101 -0.295 97.087 1.00 50.38 178 LYS A C 1
ATOM 1432 O O . LYS A 1 178 ? -58.287 -0.351 98.300 1.00 50.38 178 LYS A O 1
ATOM 1437 N N . ALA A 1 179 ? -59.067 0.067 96.240 1.00 46.06 179 ALA A N 1
ATOM 1438 C CA . ALA A 1 179 ? -60.465 0.267 96.629 1.00 46.06 179 ALA A CA 1
ATOM 1439 C C . ALA A 1 179 ? -61.342 -0.982 96.391 1.00 46.06 179 ALA A C 1
ATOM 1441 O O . ALA A 1 179 ? -62.444 -1.063 96.933 1.00 46.06 179 ALA A O 1
ATOM 1442 N N . GLU A 1 180 ? -60.859 -1.966 95.627 1.00 43.75 180 GLU A N 1
ATOM 1443 C CA . GLU A 1 180 ? -61.612 -3.150 95.191 1.00 43.75 180 GLU A CA 1
ATOM 1444 C C . GLU A 1 180 ? -60.979 -4.467 95.694 1.00 43.75 180 GLU A C 1
ATOM 1446 O O . GLU A 1 180 ? -61.213 -5.547 95.158 1.00 43.75 180 GLU A O 1
ATOM 1451 N N . GLU A 1 181 ? -60.216 -4.422 96.790 1.00 38.25 181 GLU A N 1
ATOM 1452 C CA . GLU A 1 181 ? -59.731 -5.611 97.508 1.00 38.25 181 GLU A CA 1
ATOM 1453 C C . GLU A 1 181 ? -60.842 -6.214 98.395 1.00 38.25 181 GLU A C 1
ATOM 1455 O O . GLU A 1 181 ? -60.721 -6.344 99.612 1.00 38.25 181 GLU A O 1
ATOM 1460 N N . ASN A 1 182 ? -61.985 -6.550 97.789 1.00 40.47 182 ASN A N 1
ATOM 1461 C CA . ASN A 1 182 ? -62.986 -7.422 98.416 1.00 40.47 182 ASN A CA 1
ATOM 1462 C C . ASN A 1 182 ? -63.847 -8.233 97.428 1.00 40.47 182 ASN A C 1
ATOM 1464 O O . ASN A 1 182 ? -64.923 -8.705 97.792 1.00 40.47 182 ASN A O 1
ATOM 1468 N N . ALA A 1 183 ? -63.388 -8.457 96.190 1.00 38.69 183 ALA A N 1
ATOM 1469 C CA . ALA A 1 183 ? -64.072 -9.366 95.261 1.00 38.69 183 ALA A CA 1
ATOM 1470 C C . ALA A 1 183 ? -63.115 -10.042 94.261 1.00 38.69 183 ALA A C 1
ATOM 1472 O O . ALA A 1 183 ? -63.085 -9.757 93.073 1.00 38.69 183 ALA A O 1
ATOM 1473 N N . ARG A 1 184 ? -62.324 -10.968 94.802 1.00 45.44 184 ARG A N 1
ATOM 1474 C CA . ARG A 1 184 ? -61.811 -12.217 94.209 1.00 45.44 184 ARG A CA 1
ATOM 1475 C C . ARG A 1 184 ? -62.150 -12.511 92.716 1.00 45.44 184 ARG A C 1
ATOM 1477 O O . ARG A 1 184 ? -63.312 -12.636 92.347 1.00 45.44 184 ARG A O 1
ATOM 1484 N N . ILE A 1 185 ? -61.101 -12.920 91.985 1.00 50.00 185 ILE A N 1
ATOM 1485 C CA . ILE A 1 185 ? -61.075 -13.763 90.761 1.00 50.00 185 ILE A CA 1
ATOM 1486 C C . ILE A 1 185 ? -61.445 -13.075 89.433 1.00 50.00 185 ILE A C 1
ATOM 1488 O O . ILE A 1 185 ? -62.570 -13.205 88.962 1.00 50.00 185 ILE A O 1
ATOM 1492 N N . LYS A 1 186 ? -60.458 -12.458 88.761 1.00 47.94 186 LYS A N 1
ATOM 1493 C CA . LYS A 1 186 ? -60.447 -12.305 87.285 1.00 47.94 186 LYS A CA 1
ATOM 1494 C C . LYS A 1 186 ? -59.077 -11.972 86.663 1.00 47.94 186 LYS A C 1
ATOM 1496 O O . LYS A 1 186 ? -59.012 -11.517 85.535 1.00 47.94 186 LYS A O 1
ATOM 1501 N N . ALA A 1 187 ? -57.974 -12.220 87.372 1.00 48.81 187 ALA A N 1
ATOM 1502 C CA . ALA A 1 187 ? -56.627 -11.854 86.911 1.00 48.81 187 ALA A CA 1
ATOM 1503 C C . ALA A 1 187 ? -55.910 -12.944 86.079 1.00 48.81 187 ALA A C 1
ATOM 1505 O O . ALA A 1 187 ? -54.745 -12.779 85.733 1.00 48.81 187 ALA A O 1
ATOM 1506 N N . GLU A 1 188 ? -56.568 -14.065 85.762 1.00 45.94 188 GLU A N 1
ATOM 1507 C CA . GLU A 1 188 ? -55.911 -15.222 85.121 1.00 45.94 188 GLU A CA 1
ATOM 1508 C C . GLU A 1 188 ? -56.177 -15.346 83.603 1.00 45.94 188 GLU A C 1
ATOM 1510 O O . GLU A 1 188 ? -55.501 -16.120 82.929 1.00 45.94 188 GLU A O 1
ATOM 1515 N N . GLU A 1 189 ? -57.091 -14.556 83.020 1.00 47.53 189 GLU A N 1
ATOM 1516 C CA . GLU A 1 189 ? -57.389 -14.610 81.571 1.00 47.53 189 GLU A CA 1
ATOM 1517 C C . GLU A 1 189 ? -56.747 -13.478 80.745 1.00 47.53 189 GLU A C 1
ATOM 1519 O O . GLU A 1 189 ? -56.238 -13.747 79.655 1.00 47.53 189 GLU A O 1
ATOM 1524 N N . ASP A 1 190 ? -56.642 -12.247 81.257 1.00 52.19 190 ASP A N 1
ATOM 1525 C CA . ASP A 1 190 ? -56.172 -11.104 80.448 1.00 52.19 190 ASP A CA 1
ATOM 1526 C C . ASP A 1 190 ? -54.649 -11.075 80.217 1.00 52.19 190 ASP A C 1
ATOM 1528 O O . ASP A 1 190 ? -54.181 -10.644 79.159 1.00 52.19 190 ASP A O 1
ATOM 1532 N N . ALA A 1 191 ? -53.858 -11.635 81.139 1.00 53.56 191 ALA A N 1
ATOM 1533 C CA . ALA A 1 191 ? -52.417 -11.820 80.939 1.00 53.56 191 ALA A CA 1
ATOM 1534 C C . ALA A 1 191 ? -52.102 -12.910 79.893 1.00 53.56 191 ALA A C 1
ATOM 1536 O O . ALA A 1 191 ? -51.044 -12.888 79.262 1.00 53.56 191 ALA A O 1
ATOM 1537 N N . ARG A 1 192 ? -53.027 -13.855 79.673 1.00 53.62 192 ARG A N 1
ATOM 1538 C CA . ARG A 1 192 ? -52.845 -14.959 78.721 1.00 53.62 192 ARG A CA 1
ATOM 1539 C C . ARG A 1 192 ? -53.211 -14.561 77.287 1.00 53.62 192 ARG A C 1
ATOM 1541 O O . ARG A 1 192 ? -52.602 -15.081 76.356 1.00 53.62 192 ARG A O 1
ATOM 1548 N N . ILE A 1 193 ? -54.150 -13.629 77.103 1.00 57.69 193 ILE A N 1
ATOM 1549 C CA . ILE A 1 193 ? -54.581 -13.154 75.776 1.00 57.69 193 ILE A CA 1
ATOM 1550 C C . ILE A 1 193 ? -53.553 -12.189 75.164 1.00 57.69 193 ILE A C 1
ATOM 1552 O O . ILE A 1 193 ? -53.159 -12.390 74.016 1.00 57.69 193 ILE A O 1
ATOM 1556 N N . LYS A 1 194 ? -53.028 -11.218 75.928 1.00 60.31 194 LYS A N 1
ATOM 1557 C CA . LYS A 1 194 ? -52.013 -10.271 75.418 1.00 60.31 194 LYS A CA 1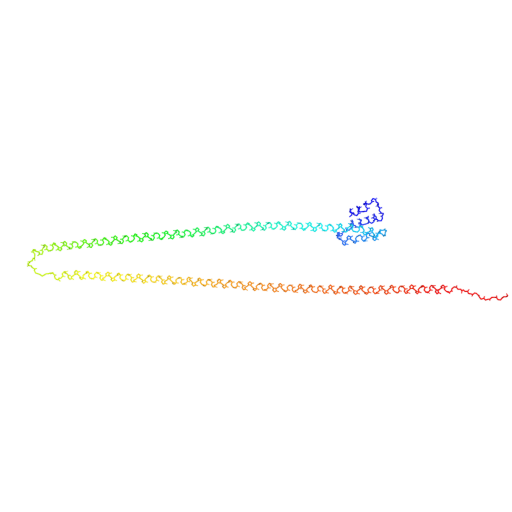
ATOM 1558 C C . LYS A 1 194 ? -50.703 -10.957 75.011 1.00 60.31 194 LYS A C 1
ATOM 1560 O O . LYS A 1 194 ? -50.172 -10.676 73.941 1.00 60.31 194 LYS A O 1
ATOM 1565 N N . ALA A 1 195 ? -50.229 -11.919 75.809 1.00 60.84 195 ALA A N 1
ATOM 1566 C CA . ALA A 1 195 ? -49.019 -12.680 75.488 1.00 60.84 195 ALA A CA 1
ATOM 1567 C C . ALA A 1 195 ? -49.198 -13.602 74.263 1.00 60.84 195 ALA A C 1
ATOM 1569 O O . ALA A 1 195 ? -48.251 -13.820 73.508 1.00 60.84 195 ALA A O 1
ATOM 1570 N N . ALA A 1 196 ? -50.406 -14.133 74.040 1.00 59.94 196 ALA A N 1
ATOM 1571 C CA . ALA A 1 196 ? -50.706 -14.966 72.876 1.00 59.94 196 ALA A CA 1
ATOM 1572 C C . ALA A 1 196 ? -50.839 -14.146 71.580 1.00 59.94 196 ALA A C 1
ATOM 1574 O O . ALA A 1 196 ? -50.450 -14.621 70.513 1.00 59.94 196 ALA A O 1
ATOM 1575 N N . GLU A 1 197 ? -51.357 -12.919 71.656 1.00 61.41 197 GLU A N 1
ATOM 1576 C CA . GLU A 1 197 ? -51.527 -12.045 70.491 1.00 61.41 197 GLU A CA 1
ATOM 1577 C C . GLU A 1 197 ? -50.199 -11.411 70.041 1.00 61.41 197 GLU A C 1
ATOM 1579 O O . GLU A 1 197 ? -49.902 -11.423 68.846 1.00 61.41 197 GLU A O 1
ATOM 1584 N N . GLU A 1 198 ? -49.333 -10.984 70.970 1.00 65.62 198 GLU A N 1
ATOM 1585 C CA . GLU A 1 198 ? -47.969 -10.533 70.638 1.00 65.62 198 GLU A CA 1
ATOM 1586 C C . GLU A 1 198 ? -47.108 -11.651 70.036 1.00 65.62 198 GLU A C 1
ATOM 1588 O O . GLU A 1 198 ? -46.371 -11.414 69.076 1.00 65.62 198 GLU A O 1
ATOM 1593 N N . ALA A 1 199 ? -47.216 -12.878 70.558 1.00 68.00 199 ALA A N 1
ATOM 1594 C CA . ALA A 1 199 ? -46.504 -14.027 70.003 1.00 68.00 199 ALA A CA 1
ATOM 1595 C C . ALA A 1 199 ? -46.992 -14.376 68.587 1.00 68.00 199 ALA A C 1
ATOM 1597 O O . ALA A 1 199 ? -46.183 -14.747 67.737 1.00 68.00 199 ALA A O 1
ATOM 1598 N N . ARG A 1 200 ? -48.296 -14.220 68.309 1.00 71.12 200 ARG A N 1
ATOM 1599 C CA . ARG A 1 200 ? -48.857 -14.462 66.973 1.00 71.12 200 ARG A CA 1
ATOM 1600 C C . ARG A 1 200 ? -48.418 -13.399 65.966 1.00 71.12 200 ARG A C 1
ATOM 1602 O O . ARG A 1 200 ? -48.026 -13.764 64.866 1.00 71.12 200 ARG A O 1
ATOM 1609 N N . ILE A 1 201 ? -48.444 -12.117 66.339 1.00 71.75 201 ILE A N 1
ATOM 1610 C CA . ILE A 1 201 ? -48.056 -11.016 65.440 1.00 71.75 201 ILE A CA 1
ATOM 1611 C C . ILE A 1 201 ? -46.562 -11.081 65.103 1.00 71.75 201 ILE A C 1
ATOM 1613 O O . ILE A 1 201 ? -46.208 -10.969 63.933 1.00 71.75 201 ILE A O 1
ATOM 1617 N N . LYS A 1 202 ? -45.689 -11.348 66.087 1.00 73.00 202 LYS A N 1
ATOM 1618 C CA . LYS A 1 202 ? -44.252 -11.533 65.820 1.00 73.00 202 LYS A CA 1
ATOM 1619 C C . LYS A 1 202 ? -43.979 -12.707 64.885 1.00 73.00 202 LYS A C 1
ATOM 1621 O O . LYS A 1 202 ? -43.207 -12.550 63.951 1.00 73.00 202 LYS A O 1
ATOM 1626 N N . ALA A 1 203 ? -44.627 -13.851 65.108 1.00 71.06 203 ALA A N 1
ATOM 1627 C CA . ALA A 1 203 ? -44.442 -15.021 64.252 1.00 71.06 203 ALA A CA 1
ATOM 1628 C C . ALA A 1 203 ? -44.956 -14.791 62.816 1.00 71.06 203 ALA A C 1
ATOM 1630 O O . ALA A 1 203 ? -44.369 -15.298 61.866 1.00 71.06 203 ALA A O 1
ATOM 1631 N N . GLU A 1 204 ? -46.036 -14.024 62.646 1.00 73.69 204 GLU A N 1
ATOM 1632 C CA . GLU A 1 204 ? -46.614 -13.716 61.332 1.00 73.69 204 GLU A CA 1
ATOM 1633 C C . GLU A 1 204 ? -45.795 -12.667 60.556 1.00 73.69 204 GLU A C 1
ATOM 1635 O O . GLU A 1 204 ? -45.620 -12.797 59.344 1.00 73.69 204 GLU A O 1
ATOM 1640 N N . GLU A 1 205 ? -45.240 -11.656 61.234 1.00 73.88 205 GLU A N 1
ATOM 1641 C CA . GLU A 1 205 ? -44.325 -10.686 60.614 1.00 73.88 205 GLU A CA 1
ATOM 1642 C C . GLU A 1 205 ? -42.970 -11.303 60.257 1.00 73.88 205 GLU A C 1
ATOM 1644 O O . GLU A 1 205 ? -42.462 -11.042 59.169 1.00 73.88 205 GLU A O 1
ATOM 1649 N N . GLU A 1 206 ? -42.407 -12.144 61.127 1.00 76.06 206 GLU A N 1
ATOM 1650 C CA . GLU A 1 206 ? -41.132 -12.829 60.880 1.00 76.06 206 GLU A CA 1
ATOM 1651 C C . GLU A 1 206 ? -41.263 -13.812 59.703 1.00 76.06 206 GLU A C 1
ATOM 1653 O O . GLU A 1 206 ? -40.444 -13.783 58.787 1.00 76.06 206 GLU A O 1
ATOM 1658 N N . ALA A 1 207 ? -42.367 -14.569 59.633 1.00 77.06 207 ALA A N 1
ATOM 1659 C CA . ALA A 1 207 ? -42.655 -15.447 58.498 1.00 77.06 207 ALA A CA 1
ATOM 1660 C C . ALA A 1 207 ? -42.840 -14.683 57.172 1.00 77.06 207 ALA A C 1
ATOM 1662 O O . ALA A 1 207 ? -42.339 -15.118 56.135 1.00 77.06 207 ALA A O 1
ATOM 1663 N N . ARG A 1 208 ? -43.520 -13.526 57.187 1.00 81.25 208 ARG A N 1
ATOM 1664 C CA . ARG A 1 208 ? -43.662 -12.681 55.988 1.00 81.25 208 ARG A CA 1
ATOM 1665 C C . ARG A 1 208 ? -42.338 -12.071 55.535 1.00 81.25 208 ARG A C 1
ATOM 1667 O O . ARG A 1 208 ? -42.109 -11.964 54.332 1.00 81.25 208 ARG A O 1
ATOM 1674 N N . LEU A 1 209 ? -41.501 -11.633 56.474 1.00 79.81 209 LEU A N 1
ATOM 1675 C CA . LEU A 1 209 ? -40.207 -11.028 56.166 1.00 79.81 209 LEU A CA 1
ATOM 1676 C C . LEU A 1 209 ? -39.244 -12.064 55.570 1.00 79.81 209 LEU A C 1
ATOM 1678 O O . LEU A 1 209 ? -38.537 -11.758 54.610 1.00 79.81 209 LEU A O 1
ATOM 1682 N N . ASP A 1 210 ? -39.250 -13.287 56.101 1.00 80.31 210 ASP A N 1
ATOM 1683 C CA . ASP A 1 210 ? -38.456 -14.393 55.566 1.00 80.31 210 ASP A CA 1
ATOM 1684 C C . ASP A 1 210 ? -38.920 -14.791 54.159 1.00 80.31 210 ASP A C 1
ATOM 1686 O O . ASP A 1 210 ? -38.084 -14.900 53.264 1.00 80.31 210 ASP A O 1
ATOM 1690 N N . GLU A 1 211 ? -40.231 -14.900 53.904 1.00 83.38 211 GLU A N 1
ATOM 1691 C CA . GLU A 1 211 ? -40.747 -15.150 52.548 1.00 83.38 211 GLU A CA 1
ATOM 1692 C C . GLU A 1 211 ? -40.373 -14.035 51.556 1.00 83.38 211 GLU A C 1
ATOM 1694 O O . GLU A 1 211 ? -39.974 -14.327 50.426 1.00 83.38 211 GLU A O 1
ATOM 1699 N N . GLU A 1 212 ? -40.458 -12.759 51.948 1.00 84.81 212 GLU A N 1
ATOM 1700 C CA . GLU A 1 212 ? -40.077 -11.642 51.073 1.00 84.81 212 GLU A CA 1
ATOM 1701 C C . GLU A 1 212 ? -38.567 -11.642 50.770 1.00 84.81 212 GLU A C 1
ATOM 1703 O O . GLU A 1 212 ? -38.157 -11.425 49.624 1.00 84.81 212 GLU A O 1
ATOM 1708 N N . ASN A 1 213 ? -37.730 -11.930 51.769 1.00 80.25 213 ASN A N 1
ATOM 1709 C CA . ASN A 1 213 ? -36.280 -12.029 51.598 1.00 80.25 213 ASN A CA 1
ATOM 1710 C C . ASN A 1 213 ? -35.878 -13.226 50.723 1.00 80.25 213 ASN A C 1
ATOM 1712 O O . ASN A 1 213 ? -34.983 -13.094 49.880 1.00 80.25 213 ASN A O 1
ATOM 1716 N N . GLU A 1 214 ? -36.547 -14.369 50.881 1.00 86.94 214 GLU A N 1
ATOM 1717 C CA . GLU A 1 214 ? -36.353 -15.562 50.052 1.00 86.94 214 GLU A CA 1
ATOM 1718 C C . GLU A 1 214 ? -36.705 -15.257 48.584 1.00 86.94 214 GLU A C 1
ATOM 1720 O O . GLU A 1 214 ? -35.911 -15.526 47.679 1.00 86.94 214 GLU A O 1
ATOM 1725 N N . GLN A 1 215 ? -37.847 -14.601 48.338 1.00 86.75 215 GLN A N 1
ATOM 1726 C CA . GLN A 1 215 ? -38.271 -14.192 46.993 1.00 86.75 215 GLN A CA 1
ATOM 1727 C C . GLN A 1 215 ? -37.290 -13.201 46.355 1.00 86.75 215 GLN A C 1
ATOM 1729 O O . GLN A 1 215 ? -36.891 -13.395 45.204 1.00 86.75 215 GLN A O 1
ATOM 1734 N N . ARG A 1 216 ? -36.821 -12.189 47.100 1.00 86.69 216 ARG A N 1
ATOM 1735 C CA . ARG A 1 216 ? -35.793 -11.256 46.602 1.00 86.69 216 ARG A CA 1
ATOM 1736 C C . ARG A 1 216 ? -34.479 -11.961 46.276 1.00 86.69 216 ARG A C 1
ATOM 1738 O O . ARG A 1 216 ? -33.849 -11.615 45.277 1.00 86.69 216 ARG A O 1
ATOM 1745 N N . ARG A 1 217 ? -34.050 -12.948 47.076 1.00 86.56 217 ARG A N 1
ATOM 1746 C CA . ARG A 1 217 ? -32.848 -13.749 46.772 1.00 86.56 217 ARG A CA 1
ATOM 1747 C C . ARG A 1 217 ? -33.019 -14.550 45.491 1.00 86.56 217 ARG A C 1
ATOM 1749 O O . ARG A 1 217 ? -32.132 -14.493 44.643 1.00 86.56 217 ARG A O 1
ATOM 1756 N N . LEU A 1 218 ? -34.144 -15.246 45.335 1.00 91.12 218 LEU A N 1
ATOM 1757 C CA . LEU A 1 218 ? -34.435 -16.042 44.141 1.00 91.12 218 LEU A CA 1
ATOM 1758 C C . LEU A 1 218 ? -34.515 -15.168 42.883 1.00 91.12 218 LEU A C 1
ATOM 1760 O O . LEU A 1 218 ? -34.004 -15.545 41.828 1.00 91.12 218 LEU A O 1
ATOM 1764 N N . GLU A 1 219 ? -35.110 -13.979 42.981 1.00 88.56 219 GLU A N 1
ATOM 1765 C CA . GLU A 1 219 ? -35.184 -13.039 41.864 1.00 88.56 219 GLU A CA 1
ATOM 1766 C C . GLU A 1 219 ? -33.809 -12.450 41.509 1.00 88.56 219 GLU A C 1
ATOM 1768 O O . GLU A 1 219 ? -33.444 -12.409 40.330 1.00 88.56 219 GLU A O 1
ATOM 1773 N N . ALA A 1 220 ? -33.006 -12.073 42.509 1.00 88.62 220 ALA A N 1
ATOM 1774 C CA . ALA A 1 220 ? -31.641 -11.591 42.305 1.00 88.62 220 ALA A CA 1
ATOM 1775 C C . ALA A 1 220 ? -30.726 -12.670 41.700 1.00 88.62 220 ALA A C 1
ATOM 1777 O O . ALA A 1 220 ? -29.936 -12.381 40.801 1.00 88.62 220 ALA A O 1
ATOM 1778 N N . GLU A 1 221 ? -30.845 -13.920 42.148 1.00 89.75 221 GLU A N 1
ATOM 1779 C CA . GLU A 1 221 ? -30.110 -15.059 41.592 1.00 89.75 221 GLU A CA 1
ATOM 1780 C C . GLU A 1 221 ? -30.532 -15.345 40.147 1.00 89.75 221 GLU A C 1
ATOM 1782 O O . GLU A 1 221 ? -29.685 -15.527 39.272 1.00 89.75 221 GLU A O 1
ATOM 1787 N N . ARG A 1 222 ? -31.833 -15.274 39.851 1.00 91.00 222 ARG A N 1
ATOM 1788 C CA . ARG A 1 222 ? -32.354 -15.418 38.487 1.00 91.00 222 ARG A CA 1
ATOM 1789 C C . ARG A 1 222 ? -31.860 -14.311 37.553 1.00 91.00 222 ARG A C 1
ATOM 1791 O O . ARG A 1 222 ? -31.578 -14.588 36.387 1.00 91.00 222 ARG A O 1
ATOM 1798 N N . LEU A 1 223 ? -31.779 -13.070 38.031 1.00 91.81 223 LEU A N 1
ATOM 1799 C CA . LEU A 1 223 ? -31.218 -11.948 37.273 1.00 91.81 223 LEU A CA 1
ATOM 1800 C C . LEU A 1 223 ? -29.724 -12.144 37.013 1.00 91.81 223 LEU A C 1
ATOM 1802 O O . LEU A 1 223 ? -29.290 -11.966 35.878 1.00 91.81 223 LEU A O 1
ATOM 1806 N N . ARG A 1 224 ? -28.961 -12.589 38.019 1.00 91.94 224 ARG A N 1
ATOM 1807 C CA . ARG A 1 224 ? -27.539 -12.925 37.853 1.00 91.94 224 ARG A CA 1
ATOM 1808 C C . ARG A 1 224 ? -27.325 -14.030 36.828 1.00 91.94 224 ARG A C 1
ATOM 1810 O O . ARG A 1 224 ? -26.493 -13.856 35.949 1.00 91.94 224 ARG A O 1
ATOM 1817 N N . LEU A 1 225 ? -28.106 -15.108 36.884 1.00 91.69 225 LEU A N 1
ATOM 1818 C CA . LEU A 1 225 ? -27.996 -16.210 35.927 1.00 91.69 225 LEU A CA 1
ATOM 1819 C C . LEU A 1 225 ? -28.300 -15.751 34.493 1.00 91.69 225 LEU A C 1
ATOM 1821 O O . LEU A 1 225 ? -27.614 -16.149 33.558 1.00 91.69 225 LEU A O 1
ATOM 1825 N N . LYS A 1 226 ? -29.310 -14.889 34.309 1.00 91.94 226 LYS A N 1
ATOM 1826 C CA . LYS A 1 226 ? -29.622 -14.303 32.995 1.00 91.94 226 LYS A CA 1
ATOM 1827 C C . LYS A 1 226 ? -28.506 -13.396 32.482 1.00 91.94 226 LYS A C 1
ATOM 1829 O O . LYS A 1 226 ? -28.221 -13.413 31.288 1.00 91.94 226 LYS A O 1
ATOM 1834 N N . GLU A 1 227 ? -27.905 -12.601 33.360 1.00 86.06 227 GLU A N 1
ATOM 1835 C CA . GLU A 1 227 ? -26.803 -11.714 32.989 1.00 86.06 227 GLU A CA 1
ATOM 1836 C C . GLU A 1 227 ? -25.538 -12.510 32.654 1.00 86.06 227 GLU A C 1
ATOM 1838 O O . GLU A 1 227 ? -24.892 -12.254 31.646 1.00 86.06 227 GLU A O 1
ATOM 1843 N N . GLU A 1 228 ? -25.238 -13.552 33.426 1.00 91.06 228 GLU A N 1
ATOM 1844 C CA . GLU A 1 228 ? -24.143 -14.480 33.145 1.00 91.06 228 GLU A CA 1
ATOM 1845 C 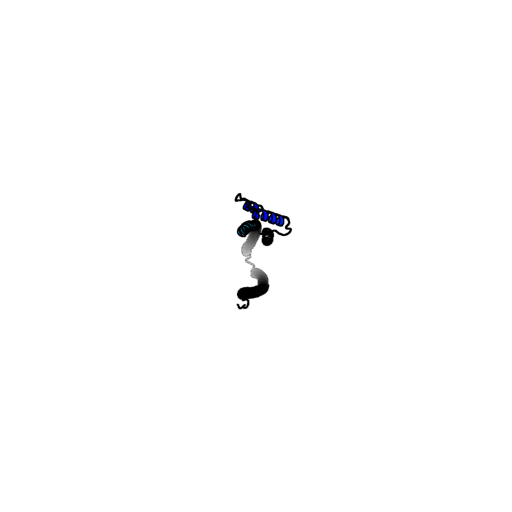C . GLU A 1 228 ? -24.353 -15.222 31.816 1.00 91.06 228 GLU A C 1
ATOM 1847 O O . GLU A 1 228 ? -23.424 -15.336 31.018 1.00 91.06 228 GLU A O 1
ATOM 1852 N N . GLN A 1 229 ? -25.583 -15.659 31.522 1.00 90.56 229 GLN A N 1
ATOM 1853 C CA . GLN A 1 229 ? -25.936 -16.226 30.217 1.00 90.56 229 GLN A CA 1
ATOM 1854 C C . GLN A 1 229 ? -25.715 -15.225 29.080 1.00 90.56 229 GLN A C 1
ATOM 1856 O O . GLN A 1 229 ? -25.088 -15.581 28.087 1.00 90.56 229 GLN A O 1
ATOM 1861 N N . ARG A 1 230 ? -26.147 -13.968 29.236 1.00 91.75 230 ARG A N 1
ATOM 1862 C CA . ARG A 1 230 ? -25.887 -12.915 28.242 1.00 91.75 230 ARG A CA 1
ATOM 1863 C C . ARG A 1 230 ? -24.401 -12.673 28.026 1.00 91.75 230 ARG A C 1
ATOM 1865 O O . ARG A 1 230 ? -23.969 -12.565 26.884 1.00 91.75 230 ARG A O 1
ATOM 1872 N N . ILE A 1 231 ? -23.619 -12.594 29.099 1.00 88.12 231 ILE A N 1
ATOM 1873 C CA . ILE A 1 231 ? -22.169 -12.402 29.010 1.00 88.12 231 ILE A CA 1
ATOM 1874 C C . ILE A 1 231 ? -21.526 -13.587 28.280 1.00 88.12 231 ILE A C 1
ATOM 1876 O O . ILE A 1 231 ? -20.681 -13.379 27.413 1.00 88.12 231 ILE A O 1
ATOM 1880 N N . ASN A 1 232 ? -21.958 -14.817 28.561 1.00 92.94 232 ASN A N 1
ATOM 1881 C CA . ASN A 1 232 ? -21.468 -16.004 27.862 1.00 92.94 232 ASN A CA 1
ATOM 1882 C C . ASN A 1 232 ? -21.852 -16.011 26.375 1.00 92.94 232 ASN A C 1
ATOM 1884 O O . ASN A 1 232 ? -20.995 -16.293 25.542 1.00 92.94 232 ASN A O 1
ATOM 1888 N N . GLU A 1 233 ? -23.085 -15.641 26.025 1.00 91.75 233 GLU A N 1
ATOM 1889 C CA . GLU A 1 233 ? -23.521 -15.505 24.628 1.00 91.75 233 GLU A CA 1
ATOM 1890 C C . GLU A 1 233 ? -22.714 -14.434 23.879 1.00 91.75 233 GLU A C 1
ATOM 1892 O O . GLU A 1 233 ? -22.294 -14.653 22.742 1.00 91.75 233 GLU A O 1
ATOM 1897 N N . ILE A 1 234 ? -22.448 -13.293 24.523 1.00 90.44 234 ILE A N 1
ATOM 1898 C CA . ILE A 1 234 ? -21.616 -12.218 23.964 1.00 90.44 234 ILE A CA 1
ATOM 1899 C C . ILE A 1 234 ? -20.178 -12.701 23.767 1.00 90.44 234 ILE A C 1
ATOM 1901 O O . ILE A 1 234 ? -19.599 -12.469 22.707 1.00 90.44 234 ILE A O 1
ATOM 1905 N N . ASN A 1 235 ? -19.607 -13.399 24.750 1.00 87.94 235 ASN A N 1
ATOM 1906 C CA . ASN A 1 235 ? -18.253 -13.941 24.658 1.00 87.94 235 ASN A CA 1
ATOM 1907 C C . ASN A 1 235 ? -18.140 -14.996 23.550 1.00 87.94 235 ASN A C 1
ATOM 1909 O O . ASN A 1 235 ? -17.170 -14.986 22.796 1.00 87.94 235 ASN A O 1
ATOM 1913 N N . GLU A 1 236 ? -19.135 -15.872 23.403 1.00 94.12 236 GLU A N 1
ATOM 1914 C CA . GLU A 1 236 ? -19.167 -16.874 22.335 1.00 94.12 236 GLU A CA 1
ATOM 1915 C C . GLU A 1 236 ? -19.325 -16.221 20.953 1.00 94.12 236 GLU A C 1
ATOM 1917 O O . GLU A 1 236 ? -18.647 -16.610 19.999 1.00 94.12 236 GLU A O 1
ATOM 1922 N N . ALA A 1 237 ? -20.175 -15.198 20.833 1.00 91.75 237 ALA A N 1
ATOM 1923 C CA . ALA A 1 237 ? -20.321 -14.424 19.603 1.00 91.75 237 ALA A CA 1
ATOM 1924 C C . ALA A 1 237 ? -19.023 -13.686 19.242 1.00 91.75 237 ALA A C 1
ATOM 1926 O O . ALA A 1 237 ? -18.596 -13.728 18.088 1.00 91.75 237 ALA A O 1
ATOM 1927 N N . HIS A 1 238 ? -18.363 -13.069 20.225 1.00 89.12 238 HIS A N 1
ATOM 1928 C CA . HIS A 1 238 ? -17.072 -12.418 20.033 1.00 89.12 238 HIS A CA 1
ATOM 1929 C C . HIS A 1 238 ? -16.005 -13.425 19.590 1.00 89.12 238 HIS A C 1
ATOM 1931 O O . HIS A 1 238 ? -15.288 -13.161 18.629 1.00 89.12 238 HIS A O 1
ATOM 1937 N N . GLN A 1 239 ? -15.942 -14.604 20.216 1.00 91.06 239 GLN A N 1
ATOM 1938 C CA . GLN A 1 239 ? -15.004 -15.654 19.818 1.00 91.06 239 GLN A CA 1
ATOM 1939 C C . GLN A 1 239 ? -15.232 -16.095 18.365 1.00 91.06 239 GLN A C 1
ATOM 1941 O O . GLN A 1 239 ? -14.279 -16.138 17.594 1.00 91.06 239 GLN A O 1
ATOM 1946 N N . LYS A 1 240 ? -16.488 -16.320 17.955 1.00 93.81 240 LYS A N 1
ATOM 1947 C CA . LYS A 1 240 ? -16.823 -16.658 16.560 1.00 93.81 240 LYS A CA 1
ATOM 1948 C C . LYS A 1 240 ? -16.425 -15.555 15.583 1.00 93.81 240 LYS A C 1
ATOM 1950 O O . LYS A 1 240 ? -15.894 -15.856 14.521 1.00 93.81 240 LYS A O 1
ATOM 1955 N N . MET A 1 241 ? -16.638 -14.288 15.942 1.00 91.00 241 MET A N 1
ATOM 1956 C CA . MET A 1 241 ? -16.206 -13.157 15.116 1.00 91.00 241 MET A CA 1
ATOM 1957 C C . MET A 1 241 ? -14.683 -13.088 14.973 1.00 91.00 241 MET A C 1
ATOM 1959 O O . MET A 1 241 ? -14.194 -12.791 13.885 1.00 91.00 241 MET A O 1
ATOM 1963 N N . VAL A 1 242 ? -13.931 -13.367 16.043 1.00 91.00 242 VAL A N 1
ATOM 1964 C CA . VAL A 1 242 ? -12.463 -13.433 15.990 1.00 91.00 242 VAL A CA 1
ATOM 1965 C C . VAL A 1 242 ? -12.009 -14.594 15.106 1.00 91.00 242 VAL A C 1
ATOM 1967 O O . VAL A 1 242 ? -11.163 -14.391 14.236 1.00 91.00 242 VAL A O 1
ATOM 1970 N N . ASP A 1 243 ? -12.593 -15.780 15.273 1.00 89.62 243 ASP A N 1
ATOM 1971 C CA . ASP A 1 243 ? -12.245 -16.965 14.484 1.00 89.62 243 ASP A CA 1
ATOM 1972 C C . ASP A 1 243 ? -12.564 -16.759 12.990 1.00 89.62 243 ASP A C 1
ATOM 1974 O O . ASP A 1 243 ? -11.749 -17.084 12.123 1.00 89.62 243 ASP A O 1
ATOM 1978 N N . ASP A 1 244 ? -13.707 -16.142 12.670 1.00 89.75 244 ASP A N 1
ATOM 1979 C CA . ASP A 1 244 ? -14.064 -15.779 11.297 1.00 89.75 244 ASP A CA 1
ATOM 1980 C C . ASP A 1 244 ? -13.119 -14.723 10.713 1.00 89.75 244 ASP A C 1
ATOM 1982 O O . ASP A 1 244 ? -12.711 -14.841 9.557 1.00 89.75 244 ASP A O 1
ATOM 1986 N N . ALA A 1 245 ? -12.718 -13.720 11.499 1.00 85.25 245 ALA A N 1
ATOM 1987 C CA . ALA A 1 245 ? -11.754 -12.718 11.055 1.00 85.25 245 ALA A CA 1
ATOM 1988 C C . ALA A 1 245 ? -10.386 -13.345 10.744 1.00 85.25 245 ALA A C 1
ATOM 1990 O O . ALA A 1 245 ? -9.782 -13.024 9.717 1.00 85.25 245 ALA A O 1
ATOM 1991 N N . ILE A 1 246 ? -9.911 -14.269 11.586 1.00 89.94 246 ILE A N 1
ATOM 1992 C CA . ILE A 1 246 ? -8.669 -15.015 11.344 1.00 89.94 246 ILE A CA 1
ATOM 1993 C C . ILE A 1 246 ? -8.791 -15.818 10.049 1.00 89.94 246 ILE A C 1
ATOM 1995 O O . ILE A 1 246 ? -7.946 -15.665 9.168 1.00 89.94 246 ILE A O 1
ATOM 1999 N N . ARG A 1 247 ? -9.872 -16.588 9.887 1.00 90.94 247 ARG A N 1
ATOM 2000 C CA . ARG A 1 247 ? -10.107 -17.400 8.686 1.00 90.94 247 ARG A CA 1
ATOM 2001 C C . ARG A 1 247 ? -10.124 -16.563 7.407 1.00 90.94 247 ARG A C 1
ATOM 2003 O O . ARG A 1 247 ? -9.461 -16.931 6.446 1.00 90.94 247 ARG A O 1
ATOM 2010 N N . ILE A 1 248 ? -10.829 -15.430 7.397 1.00 87.25 248 ILE A N 1
ATOM 2011 C CA . ILE A 1 248 ? -10.869 -14.523 6.235 1.00 87.25 248 ILE A CA 1
ATOM 2012 C C . ILE A 1 248 ? -9.464 -14.007 5.912 1.00 87.25 248 ILE A C 1
ATOM 2014 O O . ILE A 1 248 ? -9.062 -13.971 4.751 1.00 87.25 248 ILE A O 1
ATOM 2018 N N . THR A 1 249 ? -8.699 -13.634 6.938 1.00 87.69 249 THR A N 1
ATOM 2019 C CA . THR A 1 249 ? -7.334 -13.127 6.757 1.00 87.69 249 THR A CA 1
ATOM 2020 C C . THR A 1 249 ? -6.402 -14.214 6.210 1.00 87.69 249 THR A C 1
ATOM 2022 O O . THR A 1 249 ? -5.553 -13.941 5.362 1.00 87.69 249 THR A O 1
ATOM 2025 N N . GLU A 1 250 ? -6.546 -15.455 6.674 1.00 87.81 250 GLU A N 1
ATOM 2026 C CA . GLU A 1 250 ? -5.785 -16.604 6.176 1.00 87.81 250 GLU A CA 1
ATOM 2027 C C . GLU A 1 250 ? -6.168 -16.966 4.738 1.00 87.81 250 GLU A C 1
ATOM 2029 O O . GLU A 1 250 ? -5.282 -17.175 3.912 1.00 87.81 250 GLU A O 1
ATOM 2034 N N . GLU A 1 251 ? -7.459 -16.971 4.402 1.00 88.12 251 GLU A N 1
ATOM 2035 C CA . GLU A 1 251 ? -7.935 -17.192 3.032 1.00 88.12 251 GLU A CA 1
ATOM 2036 C C . GLU A 1 251 ? -7.383 -16.134 2.069 1.00 88.12 251 GLU A C 1
ATOM 2038 O O . GLU A 1 251 ? -6.850 -16.486 1.016 1.00 88.12 251 GLU A O 1
ATOM 2043 N N . GLN A 1 252 ? -7.412 -14.855 2.459 1.00 87.50 252 GLN A N 1
ATOM 2044 C CA . GLN A 1 252 ? -6.833 -13.764 1.670 1.00 87.50 252 GLN A CA 1
ATOM 2045 C C . GLN A 1 252 ? -5.330 -13.943 1.454 1.00 87.50 252 GLN A C 1
ATOM 2047 O O . GLN A 1 252 ? -4.860 -13.829 0.323 1.00 87.50 252 GLN A O 1
ATOM 2052 N N . LYS A 1 253 ? -4.575 -14.290 2.505 1.00 87.88 253 LYS A N 1
ATOM 2053 C CA . LYS A 1 253 ? -3.137 -14.576 2.379 1.00 87.88 253 LYS A CA 1
ATOM 2054 C C . LYS A 1 253 ? -2.866 -15.744 1.436 1.00 87.88 253 LYS A C 1
ATOM 2056 O O . LYS A 1 253 ? -1.970 -15.652 0.604 1.00 87.88 253 LYS A O 1
ATOM 2061 N N . MET A 1 254 ? -3.646 -16.820 1.529 1.00 88.69 254 MET A N 1
ATOM 2062 C CA . MET A 1 254 ? -3.504 -17.985 0.652 1.00 88.69 254 MET A CA 1
ATOM 2063 C C . MET A 1 254 ? -3.843 -17.658 -0.809 1.00 88.69 254 MET A C 1
ATOM 2065 O O . MET A 1 254 ? -3.222 -18.203 -1.724 1.00 88.69 254 MET A O 1
ATOM 2069 N N . GLU A 1 255 ? -4.830 -16.796 -1.061 1.00 89.88 255 GLU A N 1
ATOM 2070 C CA . GLU A 1 255 ? -5.149 -16.320 -2.411 1.00 89.88 255 GLU A CA 1
ATOM 2071 C C . GLU A 1 255 ? -4.073 -15.387 -2.972 1.00 89.88 255 GLU A C 1
ATOM 2073 O O . GLU A 1 255 ? -3.687 -15.538 -4.135 1.00 89.88 255 GLU A O 1
ATOM 2078 N N . GLU A 1 256 ? -3.552 -14.464 -2.162 1.00 85.50 256 GLU A N 1
ATOM 2079 C CA . GLU A 1 256 ? -2.429 -13.604 -2.543 1.00 85.50 256 GLU A CA 1
ATOM 2080 C C . GLU A 1 256 ? -1.171 -14.421 -2.839 1.00 85.50 256 GLU A C 1
ATOM 2082 O O . GLU A 1 256 ? -0.531 -14.201 -3.866 1.00 85.50 256 GLU A O 1
ATOM 2087 N N . GLU A 1 257 ? -0.851 -15.416 -2.011 1.00 89.56 257 GLU A N 1
ATOM 2088 C CA . GLU A 1 257 ? 0.296 -16.299 -2.227 1.00 89.56 257 GLU A CA 1
ATOM 2089 C C . GLU A 1 257 ? 0.156 -17.088 -3.536 1.00 89.56 257 GLU A C 1
ATOM 2091 O O . GLU A 1 257 ? 1.102 -17.169 -4.321 1.00 89.56 257 GLU A O 1
ATOM 2096 N N . LYS A 1 258 ? -1.044 -17.603 -3.840 1.00 92.81 258 LYS A N 1
ATOM 2097 C CA . LYS A 1 258 ? -1.321 -18.268 -5.125 1.00 92.81 258 LYS A CA 1
ATOM 2098 C C . LYS A 1 258 ? -1.172 -17.320 -6.311 1.00 92.81 258 LYS A C 1
ATOM 2100 O O . LYS A 1 258 ? -0.613 -17.725 -7.330 1.00 92.81 258 LYS A O 1
ATOM 2105 N N . ARG A 1 259 ? -1.663 -16.081 -6.203 1.00 93.25 259 ARG A N 1
ATOM 2106 C CA . ARG A 1 259 ? -1.499 -15.065 -7.255 1.00 93.25 259 ARG A CA 1
ATOM 2107 C C . ARG A 1 259 ? -0.029 -14.746 -7.487 1.00 93.25 259 ARG A C 1
ATOM 2109 O O . ARG A 1 259 ? 0.415 -14.779 -8.631 1.00 93.25 259 ARG A O 1
ATOM 2116 N N . LEU A 1 260 ? 0.723 -14.518 -6.414 1.00 87.69 260 LEU A N 1
ATOM 2117 C CA . LEU A 1 260 ? 2.150 -14.228 -6.487 1.00 87.69 260 LEU A CA 1
ATOM 2118 C C . LEU A 1 260 ? 2.922 -15.403 -7.104 1.00 87.69 260 LEU A C 1
ATOM 2120 O O . LEU A 1 260 ? 3.771 -15.200 -7.967 1.00 87.69 260 LEU A O 1
ATOM 2124 N N . ALA A 1 261 ? 2.593 -16.642 -6.729 1.00 92.00 261 ALA A N 1
ATOM 2125 C CA . ALA A 1 261 ? 3.201 -17.835 -7.314 1.00 92.00 261 ALA A CA 1
ATOM 2126 C C . ALA A 1 261 ? 2.935 -17.944 -8.827 1.00 92.00 261 ALA A C 1
ATOM 2128 O O . ALA A 1 261 ? 3.851 -18.246 -9.592 1.00 92.00 261 ALA A O 1
ATOM 2129 N N . GLN A 1 262 ? 1.707 -17.654 -9.272 1.00 92.75 262 GLN A N 1
ATOM 2130 C CA . GLN A 1 262 ? 1.363 -17.627 -10.697 1.00 92.75 262 GLN A CA 1
ATOM 2131 C C . GLN A 1 262 ? 2.112 -16.525 -11.453 1.00 92.75 262 GLN A C 1
ATOM 2133 O O . GLN A 1 262 ? 2.593 -16.762 -12.560 1.00 92.75 262 GLN A O 1
ATOM 2138 N N . GLU A 1 263 ? 2.240 -15.339 -10.861 1.00 89.88 263 GLU A N 1
ATOM 2139 C CA . GLU A 1 263 ? 2.976 -14.219 -11.450 1.00 89.88 263 GLU A CA 1
ATOM 2140 C C . GLU A 1 263 ? 4.472 -14.535 -11.583 1.00 89.88 263 GLU A C 1
ATOM 2142 O O . GLU A 1 263 ? 5.061 -14.312 -12.642 1.00 89.88 263 GLU A O 1
ATOM 2147 N N . ILE A 1 264 ? 5.072 -15.159 -10.563 1.00 90.38 264 ILE A N 1
ATOM 2148 C CA . ILE A 1 264 ? 6.460 -15.640 -10.609 1.00 90.38 264 ILE A CA 1
ATOM 2149 C C . ILE A 1 264 ? 6.635 -16.687 -11.715 1.00 90.38 264 ILE A C 1
ATOM 2151 O O . ILE A 1 264 ? 7.599 -16.612 -12.479 1.00 90.38 264 ILE A O 1
ATOM 2155 N N . GLU A 1 265 ? 5.715 -17.647 -11.845 1.00 92.62 265 GLU A N 1
ATOM 2156 C CA . GLU A 1 265 ? 5.784 -18.666 -12.898 1.00 92.62 265 GLU A CA 1
ATOM 2157 C C . GLU A 1 265 ? 5.687 -18.040 -14.300 1.00 92.62 265 GLU A C 1
ATOM 2159 O O . GLU A 1 265 ? 6.436 -18.413 -15.208 1.00 92.62 265 GLU A O 1
ATOM 2164 N N . GLN A 1 266 ? 4.798 -17.062 -14.489 1.00 92.50 266 GLN A N 1
ATOM 2165 C CA . GLN A 1 266 ? 4.679 -16.326 -15.749 1.00 92.50 266 GLN A CA 1
ATOM 2166 C C . GLN A 1 266 ? 5.946 -15.523 -16.060 1.00 92.50 266 GLN A C 1
ATOM 2168 O O . GLN A 1 266 ? 6.460 -15.610 -17.177 1.00 92.50 266 GLN A O 1
ATOM 2173 N N . ALA A 1 267 ? 6.497 -14.810 -15.077 1.00 89.75 267 ALA A N 1
ATOM 2174 C CA . ALA A 1 267 ? 7.745 -14.070 -15.227 1.00 89.75 267 ALA A CA 1
ATOM 2175 C C . ALA A 1 267 ? 8.918 -14.998 -15.580 1.00 89.75 267 ALA A C 1
ATOM 2177 O O . ALA A 1 267 ? 9.714 -14.680 -16.463 1.00 89.75 267 ALA A O 1
ATOM 2178 N N . GLN A 1 268 ? 9.001 -16.179 -14.961 1.00 91.50 268 GLN A N 1
ATOM 2179 C CA . GLN A 1 268 ? 10.010 -17.187 -15.294 1.00 91.50 268 GLN A CA 1
ATOM 2180 C C . GLN A 1 268 ? 9.841 -17.740 -16.711 1.00 91.50 268 GLN A C 1
ATOM 2182 O O . GLN A 1 268 ? 10.836 -17.939 -17.409 1.00 91.50 268 GLN A O 1
ATOM 2187 N N . LYS A 1 269 ? 8.604 -17.987 -17.164 1.00 93.19 269 LYS A N 1
ATOM 2188 C CA . LYS A 1 269 ? 8.339 -18.419 -18.547 1.00 93.19 269 LYS A CA 1
ATOM 2189 C C . LYS A 1 269 ? 8.795 -17.365 -19.549 1.00 93.19 269 LYS A C 1
ATOM 2191 O O . LYS A 1 269 ? 9.535 -17.714 -20.463 1.00 93.19 269 LYS A O 1
ATOM 2196 N N . LEU A 1 270 ? 8.430 -16.102 -19.328 1.00 91.25 270 LEU A N 1
ATOM 2197 C CA . LEU A 1 270 ? 8.851 -14.983 -20.173 1.00 91.25 270 LEU A CA 1
ATOM 2198 C C . LEU A 1 270 ? 10.375 -14.817 -20.174 1.00 91.25 270 LEU A C 1
ATOM 2200 O O . LEU A 1 270 ? 10.972 -14.703 -21.235 1.00 91.25 270 LEU A O 1
ATOM 2204 N N . ALA A 1 271 ? 11.026 -14.888 -19.010 1.00 90.94 271 ALA A N 1
ATOM 2205 C CA . ALA A 1 271 ? 12.483 -14.802 -18.918 1.00 90.94 271 ALA A CA 1
ATOM 2206 C C . ALA A 1 271 ? 13.186 -15.950 -19.664 1.00 90.94 271 ALA A C 1
ATOM 2208 O O . ALA A 1 271 ? 14.165 -15.727 -20.377 1.00 90.94 271 ALA A O 1
ATOM 2209 N N . ASN A 1 272 ? 12.677 -17.179 -19.540 1.00 92.19 272 ASN A N 1
ATOM 2210 C CA . ASN A 1 272 ? 13.208 -18.334 -20.264 1.00 92.19 272 ASN A CA 1
ATOM 2211 C C . ASN A 1 272 ? 12.976 -18.228 -21.777 1.00 92.19 272 ASN A C 1
ATOM 2213 O O . ASN A 1 272 ? 13.822 -18.668 -22.554 1.00 92.19 272 ASN A O 1
ATOM 2217 N N . GLU A 1 273 ? 11.846 -17.668 -22.207 1.00 92.06 273 GLU A N 1
ATOM 2218 C CA . GLU A 1 273 ? 11.556 -17.414 -23.618 1.00 92.06 273 GLU A CA 1
ATOM 2219 C C . GLU A 1 273 ? 12.482 -16.340 -24.195 1.00 92.06 273 GLU A C 1
ATOM 2221 O O . GLU A 1 273 ? 13.124 -16.593 -25.213 1.00 92.06 273 GLU A O 1
ATOM 2226 N N . SER A 1 274 ? 12.655 -15.210 -23.502 1.00 88.94 274 SER A N 1
ATOM 2227 C CA . SER A 1 274 ? 13.619 -14.169 -23.882 1.00 88.94 274 SER A CA 1
ATOM 2228 C C . SER A 1 274 ? 15.032 -14.728 -23.995 1.00 88.94 274 SER A C 1
ATOM 2230 O O . SER A 1 274 ? 15.694 -14.522 -25.006 1.00 88.94 274 SER A O 1
ATOM 2232 N N . ARG A 1 275 ? 15.469 -15.535 -23.021 1.00 92.19 275 ARG A N 1
ATOM 2233 C CA . ARG A 1 275 ? 16.785 -16.180 -23.066 1.00 92.19 275 ARG A CA 1
ATOM 2234 C C . ARG A 1 275 ? 16.935 -17.119 -24.264 1.00 92.19 275 ARG A C 1
ATOM 2236 O O . ARG A 1 275 ? 17.986 -17.144 -24.892 1.00 92.19 275 ARG A O 1
ATOM 2243 N N . ARG A 1 276 ? 15.896 -17.887 -24.610 1.00 91.94 276 ARG A N 1
ATOM 2244 C CA . ARG A 1 276 ? 15.915 -18.748 -25.807 1.00 91.94 276 ARG A CA 1
ATOM 2245 C C . ARG A 1 276 ? 15.996 -17.939 -27.096 1.00 91.94 276 ARG A C 1
ATOM 2247 O O . ARG A 1 276 ? 16.661 -18.381 -28.030 1.00 91.94 276 ARG A O 1
ATOM 2254 N N . LEU A 1 277 ? 15.314 -16.797 -27.161 1.00 91.06 277 LEU A N 1
ATOM 2255 C CA . LEU A 1 277 ? 15.380 -15.893 -28.307 1.00 91.06 277 LEU A CA 1
ATOM 2256 C C . LEU A 1 277 ? 16.777 -15.280 -28.436 1.00 91.06 277 LEU A C 1
ATOM 2258 O O . LEU A 1 277 ? 17.345 -15.340 -29.522 1.00 91.06 277 LEU A O 1
ATOM 2262 N N . GLU A 1 278 ? 17.362 -14.807 -27.335 1.00 88.25 278 GLU A N 1
ATOM 2263 C CA . GLU A 1 278 ? 18.739 -14.296 -27.297 1.00 88.25 278 GLU A CA 1
ATOM 2264 C C . GLU A 1 278 ? 19.761 -15.371 -27.695 1.00 88.25 278 GLU A C 1
ATOM 2266 O O . GLU A 1 278 ? 20.631 -15.120 -28.525 1.00 88.25 278 GLU A O 1
ATOM 2271 N N . GLU A 1 279 ? 19.646 -16.596 -27.170 1.00 90.44 279 GLU A N 1
ATOM 2272 C CA . GLU A 1 279 ? 20.525 -17.714 -27.541 1.00 90.44 279 GLU A CA 1
ATOM 2273 C C . GLU A 1 279 ? 20.374 -18.089 -29.029 1.00 90.44 279 GLU A C 1
ATOM 2275 O O . GLU A 1 279 ? 21.364 -18.381 -29.707 1.00 90.44 279 GLU A O 1
ATOM 2280 N N . ALA A 1 280 ? 19.151 -18.055 -29.568 1.00 90.69 280 ALA A N 1
ATOM 2281 C CA . ALA A 1 280 ? 18.895 -18.307 -30.984 1.00 90.69 280 ALA A CA 1
ATOM 2282 C C . ALA A 1 280 ? 19.443 -17.189 -31.885 1.00 90.69 280 ALA A C 1
ATOM 2284 O O . ALA A 1 280 ? 19.987 -17.478 -32.953 1.00 90.69 280 ALA A O 1
ATOM 2285 N N . GLU A 1 281 ? 19.321 -15.930 -31.469 1.00 90.19 281 GLU A N 1
ATOM 2286 C CA . GLU A 1 281 ? 19.863 -14.774 -32.179 1.00 90.19 281 GLU A CA 1
ATOM 2287 C C . GLU A 1 281 ? 21.394 -14.778 -32.153 1.00 90.19 281 GLU A C 1
ATOM 2289 O O . GLU A 1 281 ? 22.019 -14.682 -33.208 1.00 90.19 281 GLU A O 1
ATOM 2294 N N . ALA A 1 282 ? 22.005 -15.025 -30.992 1.00 90.19 282 ALA A N 1
ATOM 2295 C CA . ALA A 1 282 ? 23.451 -15.174 -30.857 1.00 90.19 282 ALA A CA 1
ATOM 2296 C C . ALA A 1 282 ? 23.991 -16.295 -31.756 1.00 90.19 282 ALA A C 1
ATOM 2298 O O . ALA A 1 282 ? 25.018 -16.125 -32.414 1.00 90.19 282 ALA A O 1
ATOM 2299 N N . LYS A 1 283 ? 23.274 -17.424 -31.848 1.00 93.31 283 LYS A N 1
ATOM 2300 C CA . LYS A 1 283 ? 23.639 -18.509 -32.764 1.00 93.31 283 LYS A CA 1
ATOM 2301 C C . LYS A 1 283 ? 23.543 -18.085 -34.231 1.00 93.31 283 LYS A C 1
ATOM 2303 O O . LYS A 1 283 ? 24.457 -18.381 -34.991 1.00 93.31 283 LYS A O 1
ATOM 2308 N N . ARG A 1 284 ? 22.482 -17.373 -34.632 1.00 92.62 284 ARG A N 1
ATOM 2309 C CA . ARG A 1 284 ? 22.350 -16.846 -36.004 1.00 92.62 284 ARG A CA 1
ATOM 2310 C C . ARG A 1 284 ? 23.475 -15.878 -36.351 1.00 92.62 284 ARG A C 1
ATOM 2312 O O . ARG A 1 284 ? 24.033 -15.978 -37.436 1.00 92.62 284 ARG A O 1
ATOM 2319 N N . ILE A 1 285 ? 23.821 -14.980 -35.429 1.00 92.06 285 ILE A N 1
ATOM 2320 C CA . ILE A 1 285 ? 24.933 -14.041 -35.601 1.00 92.06 285 ILE A CA 1
ATOM 2321 C C . ILE A 1 285 ? 26.252 -14.808 -35.758 1.00 92.06 285 ILE A C 1
ATOM 2323 O O . ILE A 1 285 ? 27.020 -14.508 -36.666 1.00 92.06 285 ILE A O 1
ATOM 2327 N N . ALA A 1 286 ? 26.501 -15.828 -34.931 1.00 91.38 286 ALA A N 1
ATOM 2328 C CA . ALA A 1 286 ? 27.711 -16.644 -35.021 1.00 91.38 286 ALA A CA 1
ATOM 2329 C C . ALA A 1 286 ? 27.795 -17.453 -36.331 1.00 91.38 286 ALA A C 1
ATOM 2331 O O . ALA A 1 286 ? 28.858 -17.510 -36.954 1.00 91.38 286 ALA A O 1
ATOM 2332 N N . ASP A 1 287 ? 26.685 -18.054 -36.771 1.00 92.00 287 ASP A N 1
ATOM 2333 C CA . ASP A 1 287 ? 26.610 -18.790 -38.038 1.00 92.00 287 ASP A CA 1
ATOM 2334 C C . ASP A 1 287 ? 26.859 -17.850 -39.234 1.00 92.00 287 ASP A C 1
ATOM 2336 O O . ASP A 1 287 ? 27.613 -18.197 -40.146 1.00 92.00 287 ASP A O 1
ATOM 2340 N N . GLU A 1 288 ? 26.298 -16.637 -39.203 1.00 90.31 288 GLU A N 1
ATOM 2341 C CA . GLU A 1 288 ? 26.497 -15.620 -40.240 1.00 90.31 288 GLU A CA 1
ATOM 2342 C C . GLU A 1 288 ? 27.938 -15.093 -40.265 1.00 90.31 288 GLU A C 1
ATOM 2344 O O . GLU A 1 288 ? 28.550 -15.025 -41.329 1.00 90.31 288 GLU A O 1
ATOM 2349 N N . GLN A 1 289 ? 28.536 -14.819 -39.102 1.00 89.69 289 GLN A N 1
ATOM 2350 C CA . GLN A 1 289 ? 29.957 -14.465 -39.003 1.00 89.69 289 GLN A CA 1
ATOM 2351 C C . GLN A 1 289 ? 30.859 -15.584 -39.539 1.00 89.69 289 GLN A C 1
ATOM 2353 O O . GLN A 1 289 ? 31.836 -15.313 -40.235 1.00 89.69 289 GLN A O 1
ATOM 2358 N N . SER A 1 290 ? 30.524 -16.850 -39.267 1.00 90.31 290 SER A N 1
ATOM 2359 C CA . SER A 1 290 ? 31.265 -17.990 -39.815 1.00 90.31 290 SER A CA 1
ATOM 2360 C C . SER A 1 290 ? 31.126 -18.092 -41.336 1.00 90.31 290 SER A C 1
ATOM 2362 O O . SER A 1 290 ? 32.094 -18.447 -42.012 1.00 90.31 290 SER A O 1
ATOM 2364 N N . ARG A 1 291 ? 29.947 -17.779 -41.891 1.00 92.69 291 ARG A N 1
ATOM 2365 C CA . ARG A 1 291 ? 29.719 -17.729 -43.341 1.00 92.69 291 ARG A CA 1
ATOM 2366 C C . ARG A 1 291 ? 30.553 -16.628 -43.990 1.00 92.69 291 ARG A C 1
ATOM 2368 O O . ARG A 1 291 ? 31.280 -16.929 -44.933 1.00 92.69 291 ARG A O 1
ATOM 2375 N N . ILE A 1 292 ? 30.511 -15.415 -43.440 1.00 91.31 292 ILE A N 1
ATOM 2376 C CA . ILE A 1 292 ? 31.301 -14.270 -43.917 1.00 91.31 292 ILE A CA 1
ATOM 2377 C C . ILE A 1 292 ? 32.796 -14.604 -43.877 1.00 91.31 292 ILE A C 1
ATOM 2379 O O . ILE A 1 292 ? 33.470 -14.487 -44.894 1.00 91.31 292 ILE A O 1
ATOM 2383 N N . ALA A 1 293 ? 33.305 -15.143 -42.764 1.00 89.69 293 ALA A N 1
ATOM 2384 C CA . ALA A 1 293 ? 34.717 -15.517 -42.648 1.00 89.69 293 ALA A CA 1
ATOM 2385 C C . ALA A 1 293 ? 35.148 -16.586 -43.674 1.00 89.69 293 ALA A C 1
ATOM 2387 O O . ALA A 1 293 ? 36.273 -16.559 -44.173 1.00 89.69 293 ALA A O 1
ATOM 2388 N N . LYS A 1 294 ? 34.265 -17.539 -44.013 1.00 90.50 294 LYS A N 1
ATOM 2389 C CA . LYS A 1 294 ? 34.531 -18.533 -45.068 1.00 90.50 294 LYS A CA 1
ATOM 2390 C C . LYS A 1 294 ? 34.526 -17.910 -46.462 1.00 90.50 294 LYS A C 1
ATOM 2392 O O . LYS A 1 294 ? 35.371 -18.281 -47.272 1.00 90.50 294 LYS A O 1
ATOM 2397 N N . GLU A 1 295 ? 33.595 -17.000 -46.741 1.00 88.56 295 GLU A N 1
ATOM 2398 C CA . GLU A 1 295 ? 33.534 -16.266 -48.010 1.00 88.56 295 GLU A CA 1
ATOM 2399 C C . GLU A 1 295 ? 34.768 -15.377 -48.196 1.00 88.56 295 GLU A C 1
ATOM 2401 O O . GLU A 1 295 ? 35.387 -15.422 -49.255 1.00 88.56 295 GLU A O 1
ATOM 2406 N N . GLU A 1 296 ? 35.198 -14.660 -47.156 1.00 87.69 296 GLU A N 1
ATOM 2407 C CA . GLU A 1 296 ? 36.425 -13.855 -47.166 1.00 87.69 296 GLU A CA 1
ATOM 2408 C C . GLU A 1 296 ? 37.680 -14.714 -47.362 1.00 87.69 296 GLU A C 1
ATOM 2410 O O . GLU A 1 296 ? 38.542 -14.374 -48.174 1.00 87.69 296 GLU A O 1
ATOM 2415 N N . ALA A 1 297 ? 37.779 -15.859 -46.677 1.00 87.88 297 ALA A N 1
ATOM 2416 C CA . ALA A 1 297 ? 38.895 -16.785 -46.859 1.00 87.88 297 ALA A CA 1
ATOM 2417 C C . ALA A 1 297 ? 38.929 -17.365 -48.284 1.00 87.88 297 ALA A C 1
ATOM 2419 O O . ALA A 1 297 ? 39.994 -17.416 -48.899 1.00 87.88 297 ALA A O 1
ATOM 2420 N N . ALA A 1 298 ? 37.777 -17.759 -48.836 1.00 89.06 298 ALA A N 1
ATOM 2421 C CA . ALA A 1 298 ? 37.677 -18.250 -50.209 1.00 89.06 298 ALA A CA 1
ATOM 2422 C C . ALA A 1 298 ? 38.020 -17.157 -51.234 1.00 89.06 298 ALA A C 1
ATOM 2424 O O . ALA A 1 298 ? 38.756 -17.424 -52.183 1.00 89.06 298 ALA A O 1
ATOM 2425 N N . ALA A 1 299 ? 37.552 -15.924 -51.022 1.00 88.44 299 ALA A N 1
ATOM 2426 C CA . ALA A 1 299 ? 37.883 -14.778 -51.863 1.00 88.44 299 ALA A CA 1
ATOM 2427 C C . ALA A 1 299 ? 39.380 -14.433 -51.797 1.00 88.44 299 ALA A C 1
ATOM 2429 O O . ALA A 1 299 ? 39.985 -14.138 -52.826 1.00 88.44 299 ALA A O 1
ATOM 2430 N N . SER A 1 300 ? 40.001 -14.517 -50.616 1.00 88.94 300 SER A N 1
ATOM 2431 C CA . SER A 1 300 ? 41.444 -14.314 -50.445 1.00 88.94 300 SER A CA 1
ATOM 2432 C C . SER A 1 300 ? 42.266 -15.385 -51.167 1.00 88.94 300 SER A C 1
ATOM 2434 O O . SER A 1 300 ? 43.240 -15.043 -51.837 1.00 88.94 300 SER A O 1
ATOM 2436 N N . ILE A 1 301 ? 41.858 -16.657 -51.084 1.00 89.12 301 ILE A N 1
ATOM 2437 C CA . ILE A 1 301 ? 42.501 -17.756 -51.820 1.00 89.12 301 ILE A CA 1
ATOM 2438 C C . ILE A 1 301 ? 42.355 -17.539 -53.329 1.00 89.12 301 ILE A C 1
ATOM 2440 O O . ILE A 1 301 ? 43.358 -17.558 -54.034 1.00 89.12 301 ILE A O 1
ATOM 2444 N N . ALA A 1 302 ? 41.145 -17.250 -53.816 1.00 87.50 302 ALA A N 1
ATOM 2445 C CA . ALA A 1 302 ? 40.893 -17.011 -55.237 1.00 87.50 302 ALA A CA 1
ATOM 2446 C C . ALA A 1 302 ? 41.671 -15.800 -55.776 1.00 87.50 302 ALA A C 1
ATOM 2448 O O . ALA A 1 302 ? 42.185 -15.843 -56.891 1.00 87.50 302 ALA A O 1
ATOM 2449 N N . LYS A 1 303 ? 41.799 -14.729 -54.980 1.00 87.88 303 LYS A N 1
ATOM 2450 C CA . LYS A 1 303 ? 42.618 -13.565 -55.333 1.00 87.88 303 LYS A CA 1
ATOM 2451 C C . LYS A 1 303 ? 44.093 -13.942 -55.460 1.00 87.88 303 LYS A C 1
ATOM 2453 O O . LYS A 1 303 ? 44.723 -13.557 -56.436 1.00 87.88 303 LYS A O 1
ATOM 2458 N N . LYS A 1 304 ? 44.622 -14.721 -54.514 1.00 87.69 304 LYS A N 1
ATOM 2459 C CA . LYS A 1 304 ? 46.013 -15.177 -54.554 1.00 87.69 304 LYS A CA 1
ATOM 2460 C C . LYS A 1 304 ? 46.280 -16.101 -55.746 1.00 87.69 304 LYS A C 1
ATOM 2462 O O . LYS A 1 304 ? 47.270 -15.921 -56.436 1.00 87.69 304 LYS A O 1
ATOM 2467 N N . GLU A 1 305 ? 45.374 -17.034 -56.033 1.00 87.88 305 GLU A N 1
ATOM 2468 C CA . GLU A 1 305 ? 45.468 -17.900 -57.216 1.00 87.88 305 GLU A CA 1
ATOM 2469 C C . GLU A 1 305 ? 45.413 -17.099 -58.527 1.00 87.88 305 GLU A C 1
ATOM 2471 O O . GLU A 1 305 ? 46.110 -17.440 -59.481 1.00 87.88 305 GLU A O 1
ATOM 2476 N N . ALA A 1 306 ? 44.614 -16.028 -58.580 1.00 85.25 306 ALA A N 1
ATOM 2477 C CA . ALA A 1 306 ? 44.562 -15.130 -59.731 1.00 85.25 306 ALA A CA 1
ATOM 2478 C C . ALA A 1 306 ? 45.860 -14.320 -59.899 1.00 85.25 306 ALA A C 1
ATOM 2480 O O . ALA A 1 306 ? 46.360 -14.230 -61.017 1.00 85.25 306 ALA A O 1
ATOM 2481 N N . GLU A 1 307 ? 46.424 -13.785 -58.810 1.00 87.69 307 GLU A N 1
ATOM 2482 C CA . GLU A 1 307 ? 47.723 -13.091 -58.812 1.00 87.69 307 GLU A CA 1
ATOM 2483 C C . GLU A 1 307 ? 48.861 -14.035 -59.241 1.00 87.69 307 GLU A C 1
ATOM 2485 O O . GLU A 1 307 ? 49.644 -13.694 -60.127 1.00 87.69 307 GLU A O 1
ATOM 2490 N N . ASP A 1 308 ? 48.904 -15.255 -58.692 1.00 86.62 308 ASP A N 1
ATOM 2491 C CA . ASP A 1 308 ? 49.887 -16.283 -59.056 1.00 86.62 308 ASP A CA 1
ATOM 2492 C C . ASP A 1 308 ? 49.749 -16.688 -60.544 1.00 86.62 308 ASP A C 1
ATOM 2494 O O . ASP A 1 308 ? 50.747 -16.896 -61.243 1.00 86.62 308 ASP A O 1
ATOM 2498 N N . ALA A 1 309 ? 48.518 -16.779 -61.065 1.00 83.62 309 ALA A N 1
ATOM 2499 C CA . ALA A 1 309 ? 48.253 -17.079 -62.473 1.00 83.62 309 ALA A CA 1
ATOM 2500 C C . ALA A 1 309 ? 48.637 -15.923 -63.411 1.00 83.62 309 ALA A C 1
ATOM 2502 O O . ALA A 1 309 ? 49.165 -16.168 -64.498 1.00 83.62 309 ALA A O 1
ATOM 2503 N N . GLU A 1 310 ? 48.396 -14.675 -63.004 1.00 83.44 310 GLU A N 1
ATOM 2504 C CA . GLU A 1 310 ? 48.811 -13.481 -63.74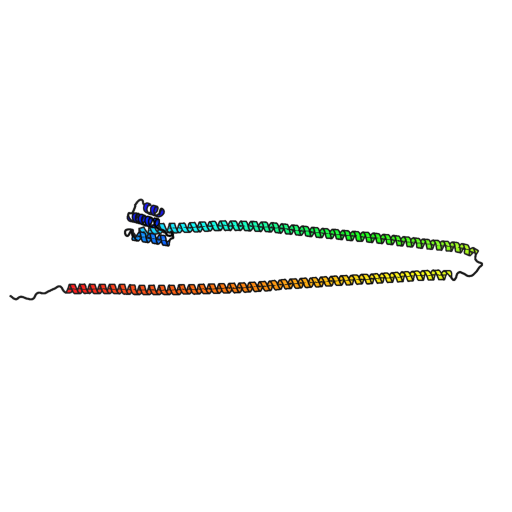4 1.00 83.44 310 GLU A CA 1
ATOM 2505 C C . GLU A 1 310 ? 50.340 -13.368 -63.794 1.00 83.44 310 GLU A C 1
ATOM 2507 O O . GLU A 1 310 ? 50.910 -13.116 -64.857 1.00 83.44 310 GLU A O 1
ATOM 2512 N N . GLU A 1 311 ? 51.029 -13.642 -62.684 1.00 82.31 311 GLU A N 1
ATOM 2513 C CA . GLU A 1 311 ? 52.490 -13.666 -62.650 1.00 82.31 311 GLU A CA 1
ATOM 2514 C C . GLU A 1 311 ? 53.068 -14.798 -63.513 1.00 82.31 311 GLU A C 1
ATOM 2516 O O . GLU A 1 311 ? 54.010 -14.572 -64.279 1.00 82.31 311 GLU A O 1
ATOM 2521 N N . ALA A 1 312 ? 52.470 -15.993 -63.486 1.00 81.81 312 ALA A N 1
ATOM 2522 C CA . ALA A 1 312 ? 52.848 -17.083 -64.383 1.00 81.81 312 ALA A CA 1
ATOM 2523 C C . ALA A 1 312 ? 52.613 -16.727 -65.866 1.00 81.81 312 ALA A C 1
ATOM 2525 O O . ALA A 1 312 ? 53.445 -17.036 -66.727 1.00 81.81 312 ALA A O 1
ATOM 2526 N N . ALA A 1 313 ? 51.511 -16.040 -66.183 1.00 80.81 313 ALA A N 1
ATOM 2527 C CA . ALA A 1 313 ? 51.237 -15.537 -67.527 1.00 80.81 313 ALA A CA 1
ATOM 2528 C C . ALA A 1 313 ? 52.264 -14.474 -67.961 1.00 80.81 313 ALA A C 1
ATOM 2530 O O . ALA A 1 313 ? 52.738 -14.505 -69.096 1.00 80.81 313 ALA A O 1
ATOM 2531 N N . ARG A 1 314 ? 52.682 -13.583 -67.052 1.00 82.38 314 ARG A N 1
ATOM 2532 C CA . ARG A 1 314 ? 53.739 -12.593 -67.309 1.00 82.38 314 ARG A CA 1
ATOM 2533 C C . ARG A 1 314 ? 55.079 -13.266 -67.605 1.00 82.38 314 ARG A C 1
ATOM 2535 O O . ARG A 1 314 ? 55.696 -12.955 -68.616 1.00 82.38 314 ARG A O 1
ATOM 2542 N N . LEU A 1 315 ? 55.493 -14.223 -66.772 1.00 80.38 315 LEU A N 1
ATOM 2543 C CA . LEU A 1 315 ? 56.752 -14.958 -66.946 1.00 80.38 315 LEU A CA 1
ATOM 2544 C C . LEU A 1 315 ? 56.775 -15.779 -68.244 1.00 80.38 315 LEU A C 1
ATOM 2546 O O . LEU A 1 315 ? 57.804 -15.867 -68.909 1.00 80.38 315 LEU A O 1
ATOM 2550 N N . THR A 1 316 ? 55.644 -16.373 -68.635 1.00 78.38 316 THR A N 1
ATOM 2551 C CA . THR A 1 316 ? 55.543 -17.106 -69.909 1.00 78.38 316 THR A CA 1
ATOM 2552 C C . THR A 1 316 ? 55.552 -16.180 -71.124 1.00 78.38 316 THR A C 1
ATOM 2554 O O . THR A 1 316 ? 56.157 -16.533 -72.136 1.00 78.38 316 THR A O 1
ATOM 2557 N N . ALA A 1 317 ? 54.940 -14.995 -71.034 1.00 75.56 317 ALA A N 1
ATOM 2558 C CA . ALA A 1 317 ? 55.015 -13.972 -72.075 1.00 75.56 317 ALA A CA 1
ATOM 2559 C C . ALA A 1 317 ? 56.441 -13.418 -72.231 1.00 75.56 317 ALA A C 1
ATOM 2561 O O . ALA A 1 317 ? 56.931 -13.328 -73.354 1.00 75.56 317 ALA A O 1
ATOM 2562 N N . GLU A 1 318 ? 57.129 -13.139 -71.122 1.00 76.56 318 GLU A N 1
ATOM 2563 C CA . GLU A 1 318 ? 58.527 -12.688 -71.100 1.00 76.56 318 GLU A CA 1
ATOM 2564 C C . GLU A 1 318 ? 59.465 -13.745 -71.709 1.00 76.56 318 GLU A C 1
ATOM 2566 O O . GLU A 1 318 ? 60.247 -13.439 -72.607 1.00 76.56 318 GLU A O 1
ATOM 2571 N N . ALA A 1 319 ? 59.307 -15.022 -71.338 1.00 73.56 319 ALA A N 1
ATOM 2572 C CA . ALA A 1 319 ? 60.066 -16.123 -71.937 1.00 73.56 319 ALA A CA 1
ATOM 2573 C C . ALA A 1 319 ? 59.771 -16.314 -73.441 1.00 73.56 319 ALA A C 1
ATOM 2575 O O . ALA A 1 319 ? 60.656 -16.697 -74.212 1.00 73.56 319 ALA A O 1
ATOM 2576 N N . ALA A 1 320 ? 58.535 -16.059 -73.884 1.00 71.81 320 ALA A N 1
ATOM 2577 C CA . ALA A 1 320 ? 58.165 -16.114 -75.297 1.00 71.81 320 ALA A CA 1
ATOM 2578 C C . ALA A 1 320 ? 58.754 -14.940 -76.099 1.00 71.81 320 ALA A C 1
ATOM 2580 O O . ALA A 1 320 ? 59.175 -15.135 -77.241 1.00 71.81 320 ALA A O 1
ATOM 2581 N N . GLU A 1 321 ? 58.822 -13.746 -75.506 1.00 69.12 321 GLU A N 1
ATOM 2582 C CA . GLU A 1 321 ? 59.474 -12.567 -76.083 1.00 69.12 321 GLU A CA 1
ATOM 2583 C C . GLU A 1 321 ? 60.995 -12.766 -76.189 1.00 69.12 321 GLU A C 1
ATOM 2585 O O . GLU A 1 321 ? 61.589 -12.500 -77.238 1.00 69.12 321 GLU A O 1
ATOM 2590 N N . GLU A 1 322 ? 61.620 -13.346 -75.163 1.00 66.94 322 GLU A N 1
ATOM 2591 C CA . GLU A 1 322 ? 63.042 -13.702 -75.160 1.00 66.94 322 GLU A CA 1
ATOM 2592 C C . GLU A 1 322 ? 63.362 -14.770 -76.229 1.00 66.94 322 G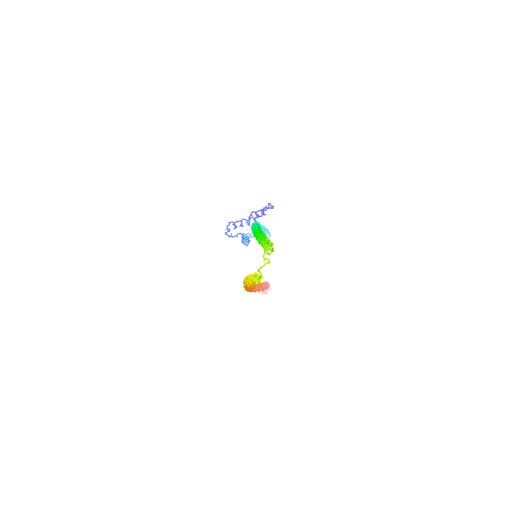LU A C 1
ATOM 2594 O O . GLU A 1 322 ? 64.325 -14.642 -76.993 1.00 66.94 322 GLU A O 1
ATOM 2599 N N . ALA A 1 323 ? 62.493 -15.778 -76.387 1.00 62.78 323 ALA A N 1
ATOM 2600 C CA . ALA A 1 323 ? 62.603 -16.789 -77.441 1.00 62.78 323 ALA A CA 1
ATOM 2601 C C . ALA A 1 323 ? 62.352 -16.232 -78.859 1.00 62.78 323 ALA A C 1
ATOM 2603 O O . ALA A 1 323 ? 62.927 -16.735 -79.831 1.00 62.78 323 ALA A O 1
ATOM 2604 N N . ALA A 1 324 ? 61.508 -15.206 -79.001 1.00 60.97 324 ALA A N 1
ATOM 2605 C CA . ALA A 1 324 ? 61.277 -14.516 -80.268 1.00 60.97 324 ALA A CA 1
ATOM 2606 C C . ALA A 1 324 ? 62.478 -13.639 -80.665 1.00 60.97 324 ALA A C 1
ATOM 2608 O O . ALA A 1 324 ? 62.886 -13.657 -81.830 1.00 60.97 324 ALA A O 1
ATOM 2609 N N . ASN A 1 325 ? 63.107 -12.958 -79.702 1.00 59.50 325 ASN A N 1
ATOM 2610 C CA . ASN A 1 325 ? 64.335 -12.187 -79.922 1.00 59.50 325 ASN A CA 1
ATOM 2611 C C . ASN A 1 325 ? 65.544 -13.070 -80.281 1.00 59.50 325 ASN A C 1
ATOM 2613 O O . ASN A 1 325 ? 66.410 -12.642 -81.041 1.00 59.50 325 ASN A O 1
ATOM 2617 N N . ALA A 1 326 ? 65.582 -14.327 -79.830 1.00 57.06 326 ALA A N 1
ATOM 2618 C CA . ALA A 1 326 ? 66.634 -15.281 -80.197 1.00 57.06 326 ALA A CA 1
ATOM 2619 C C . ALA A 1 326 ? 66.558 -15.791 -81.658 1.00 57.06 326 ALA A C 1
ATOM 2621 O O . ALA A 1 326 ? 67.465 -16.493 -82.107 1.00 57.06 326 ALA A O 1
ATOM 2622 N N . LYS A 1 327 ? 65.498 -15.468 -82.420 1.00 53.94 327 LYS A N 1
ATOM 2623 C CA . LYS A 1 327 ? 65.231 -16.028 -83.762 1.00 53.94 327 LYS A CA 1
ATOM 2624 C C . LYS A 1 327 ? 65.507 -15.089 -84.946 1.00 53.94 327 LYS A C 1
ATOM 2626 O O . LYS A 1 327 ? 65.207 -15.462 -86.080 1.00 53.94 327 LYS A O 1
ATOM 2631 N N . ILE A 1 328 ? 66.108 -13.916 -84.728 1.00 51.50 328 ILE A N 1
ATOM 2632 C CA . ILE A 1 328 ? 66.474 -12.975 -85.804 1.00 51.50 328 ILE A CA 1
ATOM 2633 C C . ILE A 1 328 ? 67.985 -13.030 -86.079 1.00 51.50 328 ILE A C 1
ATOM 2635 O O . ILE A 1 328 ? 68.723 -12.121 -85.721 1.00 51.50 328 ILE A O 1
ATOM 2639 N N . ILE A 1 329 ? 68.440 -14.087 -86.759 1.00 50.34 329 ILE A N 1
ATOM 2640 C CA . ILE A 1 329 ? 69.618 -14.040 -87.645 1.00 50.34 329 ILE A CA 1
ATOM 2641 C C . ILE A 1 329 ? 69.332 -14.963 -88.844 1.00 50.34 329 ILE A C 1
ATOM 2643 O O . ILE A 1 329 ? 69.370 -16.183 -88.684 1.00 50.34 329 ILE A O 1
ATOM 2647 N N . PRO A 1 330 ? 69.034 -14.438 -90.046 1.00 48.19 330 PRO A N 1
ATOM 2648 C CA . PRO A 1 330 ? 69.129 -15.212 -91.272 1.00 48.19 330 PRO A CA 1
ATOM 2649 C C . PRO A 1 330 ? 70.556 -15.096 -91.817 1.00 48.19 330 PRO A C 1
ATOM 2651 O O . PRO A 1 330 ? 70.944 -14.058 -92.349 1.00 48.19 330 PRO A O 1
ATOM 2654 N N . ASP A 1 331 ? 71.328 -16.170 -91.672 1.00 50.69 331 ASP A N 1
ATOM 2655 C CA . ASP A 1 331 ? 72.583 -16.367 -92.396 1.00 50.69 331 ASP A CA 1
ATOM 2656 C C . ASP A 1 331 ? 72.243 -16.698 -93.863 1.00 50.69 331 ASP A C 1
ATOM 2658 O O . ASP A 1 331 ? 71.505 -17.652 -94.139 1.00 50.69 331 ASP A O 1
ATOM 2662 N N . LEU A 1 332 ? 72.690 -15.857 -94.801 1.00 50.97 332 LEU A N 1
ATOM 2663 C CA . LEU A 1 332 ? 72.537 -16.093 -96.241 1.00 50.97 332 LEU A CA 1
ATOM 2664 C C . LEU A 1 332 ? 73.628 -17.069 -96.735 1.00 50.97 332 LEU A C 1
ATOM 2666 O O . LEU A 1 332 ? 74.754 -17.019 -96.249 1.00 50.97 332 LEU A O 1
ATOM 2670 N N . PRO A 1 333 ? 73.322 -17.938 -97.717 1.00 57.25 333 PRO A N 1
ATOM 2671 C CA . PRO A 1 333 ? 74.199 -19.030 -98.144 1.00 57.25 333 PRO A CA 1
ATOM 2672 C C . PRO A 1 333 ? 75.384 -18.548 -99.010 1.00 57.25 333 PRO A C 1
ATOM 2674 O O . PRO A 1 333 ? 75.343 -17.438 -99.547 1.00 57.25 333 PRO A O 1
ATOM 2677 N N . PRO A 1 334 ? 76.437 -19.378 -99.169 1.00 63.81 334 PRO A N 1
ATOM 2678 C CA . PRO A 1 334 ? 77.735 -18.955 -99.684 1.00 63.81 334 PRO A CA 1
ATOM 2679 C C . PRO A 1 334 ? 77.730 -18.842 -101.211 1.00 63.81 334 PRO A C 1
ATOM 2681 O O . PRO A 1 334 ? 77.076 -19.629 -101.898 1.00 63.81 334 PRO A O 1
ATOM 2684 N N . LEU A 1 335 ? 78.502 -17.896 -101.744 1.00 43.78 335 LEU A N 1
ATOM 2685 C CA . LEU A 1 335 ? 78.854 -17.842 -103.160 1.00 43.78 335 LEU A CA 1
ATOM 2686 C C . LEU A 1 335 ? 80.376 -17.821 -103.286 1.00 43.78 335 LEU A C 1
ATOM 2688 O O . LEU A 1 335 ? 81.034 -16.887 -102.831 1.00 43.78 335 LEU A O 1
ATOM 2692 N N . ASP A 1 336 ? 80.877 -18.908 -103.868 1.00 48.88 336 ASP A N 1
ATOM 2693 C CA . ASP A 1 336 ? 82.210 -19.055 -104.438 1.00 48.88 336 ASP A CA 1
ATOM 2694 C C . ASP A 1 336 ? 82.502 -17.932 -105.450 1.00 48.88 336 ASP A C 1
ATOM 2696 O O . ASP A 1 336 ? 81.678 -17.674 -106.330 1.00 48.88 336 ASP A O 1
ATOM 2700 N N . GLU A 1 337 ? 83.673 -17.299 -105.327 1.00 47.34 337 GLU A N 1
ATOM 2701 C CA . GLU A 1 337 ? 84.728 -17.194 -106.362 1.00 47.34 337 GLU A CA 1
ATOM 2702 C C . GLU A 1 337 ? 86.021 -16.601 -105.776 1.00 47.34 337 GLU A C 1
ATOM 2704 O O . GLU A 1 337 ? 85.954 -15.557 -105.083 1.00 47.34 337 GLU A O 1
#

Secondary structure (DSSP, 8-state):
-HHHHHHHHTTS---HHHHHHHHHHHHHHHH--S---HHHHHHHHHHHHHH-TTS-HHHHHHHHHHHHHHHHHHHHHHHHHHHHHHHHHHHHHHHHHHHHHHHHHHHHHHHHHHHHHHHHHHHHHHHHHHHHHHHHHHHHHHHHHHHHHHHHHHHHHHHHHHHHHHHHHHHHHHHHHTT-TTS---SSSHHHHHHHHHHHHHHHHHHHHHHHHHHHHHHHHHHHHHHHHHHHHHHHHHHHHHHHHHHHHHHHHHHHHHHHHHHHHHHHHHHHHHHHHHHHHHHHHHHHHHHHHHHHHHHHHHHHHHHHHHHHHHHHHHHHHHHHHTT---PPPP---

Sequence (337 aa):
MTVVQDFITSDGQIIPAQRDYYRILRNKMNHHTGLFNEPEVELLMIDARSEVLELSDEDYDAIYNVVMERFGLSKKLEEEARLRAELVEKERLRKEAELKARAEAIAQAKAEAEAKASAEAALRAQIEEAERLVEEANQRAQAEEEARKQAEEEARQKAQARLRAEEIAQIEEEARLKAEENARIKAEEDARIKAAEEARIKAEEEARLDEENEQRRLEAERLRLKEEQRINEINEAHQKMVDDAIRITEEQKMEEEKRLAQEIEQAQKLANESRRLEEAEAKRIADEQSRIAKEEAAASIAKKEAEDAEEAARLTAEAAEEAANAKIIPDLPPLDE

pLDDT: mean 82.76, std 12.95, range [38.25, 95.44]

Foldseek 3Di:
DVQLVCVCPVVVDRDPLSVQLVVQLVVLVVPDPDDPDPVVSVVSLVVSCVVRVVQDPVNSVVSNCSVNVVNVVVVVVVVVVVVVVVVVVVVVVVVVVVVVVVVVVVVVVVVVVVVVVVVVVVVVVVVVVVVVVVVVVVVVVVVVVVVVVVVVVVVVVVVVVVVVVVVVVVVVVVVVVVVVVPDDDDPPPPVVVVVVVVVVVVVVVVVVVVVVVVVVVVVVVVVVVVVVVVVVVVVVVVVVVVVVVVVVVVVVVVVVVVVVVVVVVVVVVVVVVVVVVVVVVVVVVVVVVVVVVVVVVVVVVVVVVVVVVVVVVVVVVVVVVVVVVVPPDDDDDDDDD

Radius of gyration: 65.36 Å; chains: 1; bounding box: 149×51×205 Å